Protein AF-A0A550BUX6-F1 (afdb_monomer)

Sequence (312 aa):
MLRPTAHSRGPRKPAHSAVKPADRPRRRDEAIELDDESDPTVDIIEQHPARRMPYKTIIEEWTKSKALLGVTKKKLKVMRTSSMSMEQRLAALLSENNNLREQITDSSAQALENTNLRAQLAESAALAQKAAQDADSAQADLAFMEADLAFRKERGDEIERHLACPICLGANTTAYALQPCGHIFCINCIAAVCKRPKGGPRPPRRCPTCRELFKKVALPVGKYHQQLLLDLYTLAGDVQNGPQPRAAAPPVAGPSSPQPFDVESRSDEEEGSEYEDVDEDEIDEEEDEYEMDEDDSDDDAIINEYLTASNN

InterPro domains:
  IPR001841 Zinc finger, RING-type [PS50089] (165-211)
  IPR001841 Zinc finger, RING-type [SM00184] (165-210)
  IPR013083 Zinc finger, RING/FYVE/PHD-type [G3DSA:3.30.40.10] (145-237)
  IPR017907 Zinc finger, RING-type, conserved site [PS00518] (181-190)
  IPR027370 Zinc finger, RING-type, eukaryotic [PF13445] (165-208)
  IPR052583 E3 ubiquitin-protein ligase SHPRH-like [PTHR45865] (39-212)

Radius of gyration: 56.29 Å; Cα contacts (8 Å, |Δi|>4): 90; chains: 1; bounding box: 106×70×173 Å

Secondary structure (DSSP, 8-state):
---------PPPPPP---------------------------------------HHHHHHHHHHHHHHHHHHHHHHHHHHHHHHHHHHHHHHHHHHHHHHHHHHHHHHHHHHHHHHHHHHHHHHHHHHHHHHHHHHHHHHHHHHHHHHHHHHHHHHHHHHHHHB-TTT-SB-TTEEEPTTT--EEEHHHHHHHTPPPTTSPPPPPB-TTT--B--S--EE--HHHHHHHHHHHHHHHHTTS-S--------------------------------------------------------TTSSSSSSSTT--

Mean predicted aligned error: 18.47 Å

Solvent-accessible surface area (backbone atoms only — not comparable to full-atom values): 20326 Å² total; per-residue (Å²): 143,81,85,86,86,83,83,83,81,74,87,80,78,82,83,83,78,84,77,79,90,81,80,83,79,81,78,79,82,76,77,77,79,75,78,85,76,72,84,77,84,73,85,77,75,83,84,80,79,83,75,82,69,58,72,68,60,56,52,54,52,50,52,52,50,52,52,52,53,51,52,52,52,52,51,51,50,52,50,51,54,50,49,53,52,48,52,51,51,51,52,50,52,51,53,49,51,51,50,52,50,51,52,50,53,52,52,51,52,51,50,53,51,53,52,52,52,52,51,52,51,53,53,54,49,53,53,52,52,51,52,51,53,53,49,54,51,52,52,52,52,50,53,51,52,52,50,51,51,52,50,54,47,57,51,48,53,51,51,50,61,71,46,24,11,88,84,80,68,42,75,38,87,51,31,27,31,36,46,86,80,59,55,60,32,29,57,69,58,54,49,57,76,65,54,75,66,91,95,58,83,80,75,85,50,52,42,92,86,80,59,49,74,42,90,60,88,38,57,71,52,50,78,64,53,62,50,49,50,52,49,53,56,52,57,59,47,64,65,72,59,52,82,67,79,66,74,74,70,72,80,71,78,69,83,73,76,83,72,82,81,82,86,71,90,78,81,90,72,92,72,84,80,77,79,76,83,75,77,92,74,78,85,78,80,77,78,79,77,78,77,75,77,82,73,78,83,81,72,83,78,83,82,73,78,84,78,72,79,84,79,124

Structure (mmCIF, N/CA/C/O backbone):
data_AF-A0A550BUX6-F1
#
_entry.id   AF-A0A550BUX6-F1
#
loop_
_atom_site.group_PDB
_atom_site.id
_atom_site.type_symbol
_atom_site.label_atom_id
_atom_site.label_alt_id
_atom_site.label_comp_id
_atom_site.label_asym_id
_atom_site.label_entity_id
_atom_site.label_seq_id
_atom_site.pdbx_PDB_ins_code
_atom_site.Cartn_x
_atom_site.Cartn_y
_atom_site.Cartn_z
_atom_site.occupancy
_atom_site.B_iso_or_equiv
_atom_site.auth_seq_id
_atom_site.auth_comp_id
_atom_site.auth_asym_id
_atom_site.auth_atom_id
_atom_site.pdbx_PDB_model_num
ATOM 1 N N . MET A 1 1 ? -9.311 -24.210 -13.133 1.00 46.56 1 MET A N 1
ATOM 2 C CA . MET A 1 1 ? -9.797 -24.994 -11.976 1.00 46.56 1 MET A CA 1
ATOM 3 C C . MET A 1 1 ? -8.584 -25.475 -11.195 1.00 46.56 1 MET A C 1
ATOM 5 O O . MET A 1 1 ? -8.040 -26.515 -11.530 1.00 46.56 1 MET A O 1
ATOM 9 N N . LEU A 1 2 ? -8.101 -24.697 -10.226 1.00 42.56 2 LEU A N 1
ATOM 10 C CA . LEU A 1 2 ? -6.957 -25.071 -9.389 1.00 42.56 2 LEU A CA 1
ATOM 11 C C . LEU A 1 2 ? -7.321 -24.804 -7.927 1.00 42.56 2 LEU A C 1
ATOM 13 O O . LEU A 1 2 ? -7.882 -23.760 -7.599 1.00 42.56 2 LEU A O 1
ATOM 17 N N . ARG A 1 3 ? -7.102 -25.826 -7.098 1.00 44.12 3 ARG A N 1
ATOM 18 C CA . ARG A 1 3 ? -7.423 -25.888 -5.667 1.00 44.12 3 ARG A CA 1
ATOM 19 C C . ARG A 1 3 ? -6.416 -25.065 -4.853 1.00 44.12 3 ARG A C 1
ATOM 21 O O . ARG A 1 3 ? -5.228 -25.177 -5.141 1.00 44.12 3 ARG A O 1
ATOM 28 N N . PRO A 1 4 ? -6.835 -24.366 -3.785 1.00 57.91 4 PRO A N 1
ATOM 29 C CA . PRO A 1 4 ? -5.911 -23.861 -2.782 1.00 57.91 4 PRO A CA 1
ATOM 30 C C . PRO A 1 4 ? -5.675 -24.903 -1.677 1.00 57.91 4 PRO A C 1
ATOM 32 O O . PRO A 1 4 ? -6.614 -25.496 -1.139 1.00 57.91 4 PRO A O 1
ATOM 35 N N . THR A 1 5 ? -4.405 -25.128 -1.344 1.00 55.62 5 THR A N 1
ATOM 36 C CA . THR A 1 5 ? -3.941 -25.908 -0.192 1.00 55.62 5 THR A CA 1
ATOM 37 C C . THR A 1 5 ? -4.000 -25.045 1.069 1.00 55.62 5 THR A C 1
ATOM 39 O O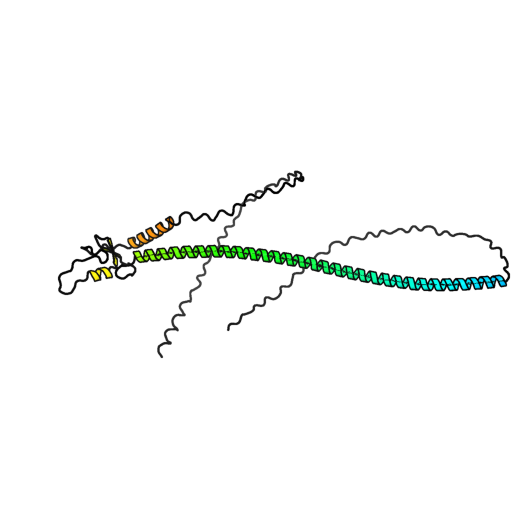 . THR A 1 5 ? -3.317 -24.033 1.194 1.00 55.62 5 THR A O 1
ATOM 42 N N . ALA A 1 6 ? -4.846 -25.446 2.017 1.00 47.53 6 ALA A N 1
ATOM 43 C CA . ALA A 1 6 ? -4.966 -24.816 3.324 1.00 47.53 6 ALA A CA 1
ATOM 44 C C . ALA A 1 6 ? -3.986 -25.470 4.312 1.00 47.53 6 ALA A C 1
ATOM 46 O O . ALA A 1 6 ? -4.143 -26.640 4.662 1.00 47.53 6 ALA A O 1
ATOM 47 N N . HIS A 1 7 ? -2.998 -24.715 4.793 1.00 49.38 7 HIS A N 1
ATOM 48 C CA . HIS A 1 7 ? -2.207 -25.094 5.963 1.00 49.38 7 HIS A CA 1
ATOM 49 C C . HIS A 1 7 ? -2.852 -24.525 7.228 1.00 49.38 7 HIS A C 1
ATOM 51 O O . HIS A 1 7 ? -2.730 -23.345 7.550 1.00 49.38 7 HIS A O 1
ATOM 57 N N . SER A 1 8 ? -3.553 -25.391 7.957 1.00 45.81 8 SER A N 1
ATOM 58 C CA . SER A 1 8 ? -4.112 -25.116 9.278 1.00 45.81 8 SER A CA 1
ATOM 59 C C . SER A 1 8 ? -2.997 -25.052 10.328 1.00 45.81 8 SER A C 1
ATOM 61 O O . SER A 1 8 ? -2.522 -26.085 10.804 1.00 45.81 8 SER A O 1
ATOM 63 N N . ARG A 1 9 ? -2.579 -23.844 10.719 1.00 49.66 9 ARG A N 1
ATOM 64 C CA . ARG A 1 9 ? -1.790 -23.637 11.942 1.00 49.66 9 ARG A CA 1
ATOM 65 C C . ARG 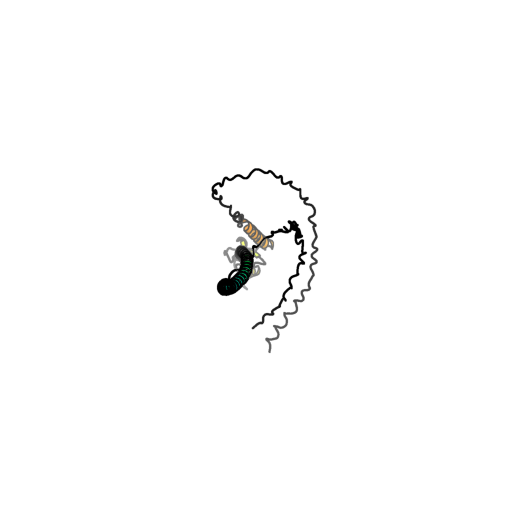A 1 9 ? -2.733 -23.725 13.144 1.00 49.66 9 ARG A C 1
ATOM 67 O O . ARG A 1 9 ? -3.653 -22.924 13.277 1.00 49.66 9 ARG A O 1
ATOM 74 N N . GLY A 1 10 ? -2.531 -24.747 13.974 1.00 54.28 10 GLY A N 1
ATOM 75 C CA . GLY A 1 10 ? -3.318 -24.988 15.183 1.00 54.28 10 GLY A CA 1
ATOM 76 C C . GLY A 1 10 ? -3.125 -23.907 16.259 1.00 54.28 10 GLY A C 1
ATOM 77 O O . GLY A 1 10 ? -2.108 -23.207 16.260 1.00 54.28 10 GLY A O 1
ATOM 78 N N . PRO A 1 11 ? -4.082 -23.770 17.193 1.00 58.78 11 PRO A N 1
ATOM 79 C CA . PRO A 1 11 ? -4.054 -22.737 18.220 1.00 58.78 11 PRO A CA 1
ATOM 80 C C . PRO A 1 11 ? -2.939 -23.011 19.238 1.00 58.78 11 PRO A C 1
ATOM 82 O O . PRO A 1 11 ? -2.916 -24.052 19.900 1.00 58.78 11 PRO A O 1
ATOM 85 N N . ARG A 1 12 ? -2.008 -22.060 19.379 1.00 55.31 12 ARG A N 1
ATOM 86 C CA . ARG A 1 12 ? -1.029 -22.051 20.473 1.00 55.31 12 ARG A CA 1
ATOM 87 C C . ARG A 1 12 ? -1.762 -21.748 21.781 1.00 55.31 12 ARG A C 1
ATOM 89 O O . ARG A 1 12 ? -2.456 -20.742 21.890 1.00 55.31 12 ARG A O 1
ATOM 96 N N . LYS A 1 13 ? -1.619 -22.642 22.762 1.00 56.47 13 LYS A N 1
ATOM 97 C CA . LYS A 1 13 ? -2.147 -22.460 24.120 1.00 56.47 13 LYS A CA 1
ATOM 98 C C . LYS A 1 13 ? -1.439 -21.274 24.796 1.00 56.47 13 LYS A C 1
ATOM 100 O O . LYS A 1 13 ? -0.213 -21.204 24.701 1.00 56.47 13 LYS A O 1
ATOM 105 N N . PRO A 1 14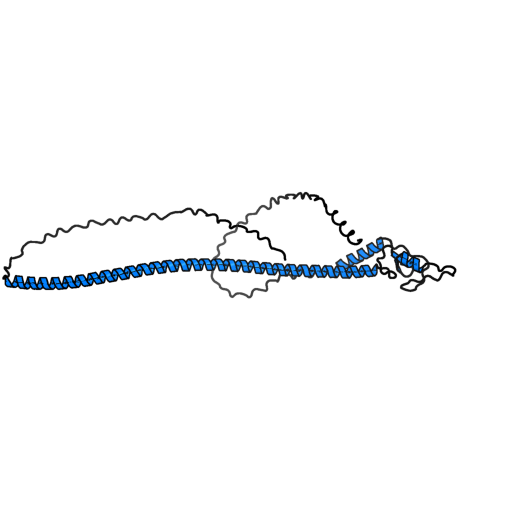 ? -2.158 -20.382 25.496 1.00 58.62 14 PRO A N 1
ATOM 106 C CA . PRO A 1 14 ? -1.530 -19.328 26.280 1.00 58.62 14 PRO A CA 1
ATOM 107 C C . PRO A 1 14 ? -0.813 -19.930 27.495 1.00 58.62 14 PRO A C 1
ATOM 109 O O . PRO A 1 14 ? -1.358 -20.772 28.212 1.00 58.62 14 PRO A O 1
ATOM 112 N N . ALA A 1 15 ? 0.432 -19.506 27.705 1.00 53.88 15 ALA A N 1
ATOM 113 C CA . ALA A 1 15 ? 1.207 -19.832 28.890 1.00 53.88 15 ALA A CA 1
ATOM 114 C C . ALA A 1 15 ? 0.574 -19.140 30.108 1.00 53.88 15 ALA A C 1
ATOM 116 O O . ALA A 1 15 ? 0.500 -17.914 30.174 1.00 53.88 15 ALA A O 1
ATOM 117 N N . HIS A 1 16 ? 0.098 -19.932 31.067 1.00 47.44 16 HIS A N 1
ATOM 118 C CA . HIS A 1 16 ? -0.390 -19.431 32.345 1.00 47.44 16 HIS A CA 1
ATOM 119 C C . HIS A 1 16 ? 0.796 -18.926 33.177 1.00 47.44 16 HIS A C 1
ATOM 121 O O . HIS A 1 16 ? 1.567 -19.715 33.721 1.00 47.44 16 HIS A O 1
ATOM 127 N N . SER A 1 17 ? 0.937 -17.602 33.261 1.00 58.47 17 SER A N 1
ATOM 128 C CA . SER A 1 17 ? 1.823 -16.932 34.211 1.00 58.47 17 SER A CA 1
ATOM 129 C C . SER A 1 17 ? 1.289 -17.141 35.630 1.00 58.47 17 SER A C 1
ATOM 131 O O . SER A 1 17 ? 0.163 -16.759 35.955 1.00 58.47 17 SER A O 1
ATOM 133 N N . ALA A 1 18 ? 2.089 -17.805 36.462 1.00 55.06 18 ALA A N 1
ATOM 134 C CA . ALA A 1 18 ? 1.799 -18.049 37.864 1.00 55.06 18 ALA A CA 1
ATOM 135 C C . ALA A 1 18 ? 1.934 -16.742 38.661 1.00 55.06 18 ALA A C 1
ATOM 137 O O . ALA A 1 18 ? 3.025 -16.357 39.083 1.00 55.06 18 ALA A O 1
ATOM 138 N N . VAL A 1 19 ? 0.809 -16.060 38.878 1.00 59.69 19 VAL A N 1
ATOM 139 C CA . VAL A 1 19 ? 0.720 -14.918 39.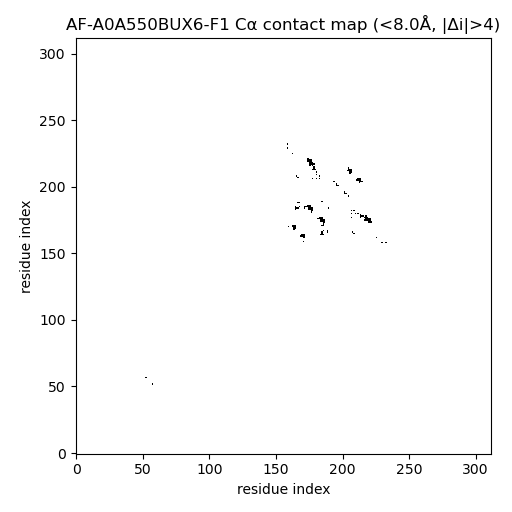794 1.00 59.69 19 VAL A CA 1
ATOM 140 C C . VAL A 1 19 ? 0.863 -15.433 41.228 1.00 59.69 19 VAL A C 1
ATOM 142 O O . VAL A 1 19 ? 0.027 -16.192 41.720 1.00 59.69 19 VAL A O 1
ATOM 145 N N . LYS A 1 20 ? 1.950 -15.034 41.897 1.00 60.00 20 LYS A N 1
ATOM 146 C CA . LYS A 1 20 ? 2.162 -15.269 43.331 1.00 60.00 20 LYS A CA 1
ATOM 147 C C . LYS A 1 20 ? 1.075 -14.536 44.137 1.00 60.00 20 LYS A C 1
ATOM 149 O O . LYS A 1 20 ? 0.888 -13.340 43.922 1.00 60.00 20 LYS A O 1
ATOM 154 N N . PRO A 1 21 ? 0.390 -15.197 45.084 1.00 59.91 21 PRO A N 1
ATOM 155 C CA . PRO A 1 21 ? -0.528 -14.523 45.988 1.00 59.91 21 PRO A CA 1
ATOM 156 C C . PRO A 1 21 ? 0.289 -13.839 47.090 1.00 59.91 21 PRO A C 1
ATOM 158 O O . PRO A 1 21 ? 1.009 -14.519 47.819 1.00 59.91 21 PRO A O 1
ATOM 161 N N . ALA A 1 22 ? 0.195 -12.516 47.217 1.00 49.75 22 ALA A N 1
ATOM 162 C CA . ALA A 1 22 ? 0.846 -11.788 48.303 1.00 49.75 22 ALA A CA 1
ATOM 163 C C . ALA A 1 22 ? -0.172 -11.004 49.142 1.00 49.75 22 ALA A C 1
ATOM 165 O O . ALA A 1 22 ? -0.871 -10.117 48.662 1.00 49.75 22 ALA A O 1
ATOM 166 N N . ASP A 1 23 ? -0.209 -11.426 50.404 1.00 51.09 23 ASP A N 1
ATOM 167 C CA . ASP A 1 23 ? -0.584 -10.734 51.632 1.00 51.09 23 ASP A CA 1
ATOM 168 C C . ASP A 1 23 ? -1.996 -10.172 51.794 1.00 51.09 23 ASP A C 1
ATOM 170 O O . ASP A 1 23 ? -2.314 -8.994 51.654 1.00 51.09 23 ASP A O 1
ATOM 174 N N . ARG A 1 24 ? -2.835 -11.086 52.285 1.00 57.38 24 ARG A N 1
ATOM 175 C CA . ARG A 1 24 ? -4.066 -10.801 53.011 1.00 57.38 24 ARG A CA 1
ATOM 176 C C . ARG A 1 24 ? -3.714 -10.055 54.315 1.00 57.38 24 ARG A C 1
ATOM 178 O O . ARG A 1 24 ? -2.995 -10.619 55.143 1.00 57.38 24 ARG A O 1
ATOM 185 N N . PRO A 1 25 ? -4.231 -8.838 54.559 1.00 56.00 25 PRO A N 1
ATOM 186 C CA . PRO A 1 25 ? -3.966 -8.128 55.803 1.00 56.00 25 PRO A CA 1
ATOM 187 C C . PRO A 1 25 ? -4.545 -8.912 56.988 1.00 56.00 25 PRO A C 1
ATOM 189 O O . PRO A 1 25 ? -5.727 -9.271 57.002 1.00 56.00 25 PRO A O 1
ATOM 192 N N . ARG A 1 26 ? -3.688 -9.200 57.977 1.00 56.53 26 ARG A N 1
ATOM 193 C CA . ARG A 1 26 ? -4.068 -9.756 59.282 1.00 56.53 26 ARG A CA 1
ATOM 194 C C . ARG A 1 26 ? -5.153 -8.866 59.888 1.00 56.53 26 ARG A C 1
ATOM 196 O O . ARG A 1 26 ? -4.883 -7.724 60.254 1.00 56.53 26 ARG A O 1
ATOM 203 N N . ARG A 1 27 ? -6.374 -9.398 59.995 1.00 51.72 27 ARG A N 1
ATOM 204 C CA . ARG A 1 27 ? -7.423 -8.799 60.820 1.00 51.72 27 ARG A CA 1
ATOM 205 C C . ARG A 1 27 ? -6.909 -8.747 62.254 1.00 51.72 27 ARG A C 1
ATOM 207 O O . ARG A 1 27 ? -6.543 -9.769 62.823 1.00 51.72 27 ARG A O 1
ATOM 214 N N . ARG A 1 28 ? -6.826 -7.529 62.780 1.00 53.94 28 ARG A N 1
ATOM 215 C CA . ARG A 1 28 ? -6.658 -7.251 64.200 1.00 53.94 28 ARG A CA 1
ATOM 216 C C . ARG A 1 28 ? -7.947 -7.719 64.869 1.00 53.94 28 ARG A C 1
ATOM 218 O O . ARG A 1 28 ? -8.999 -7.129 64.638 1.00 53.94 28 ARG A O 1
ATOM 225 N N . ASP A 1 29 ? -7.869 -8.810 65.614 1.00 48.75 29 ASP A N 1
ATOM 226 C CA . ASP A 1 29 ? -8.911 -9.184 66.560 1.00 48.75 29 ASP A CA 1
ATOM 227 C C . ASP A 1 29 ? -8.839 -8.175 67.714 1.00 48.75 29 ASP A C 1
ATOM 229 O O . ASP A 1 29 ? -8.095 -8.349 68.678 1.00 48.75 29 ASP A O 1
ATOM 233 N N . GLU A 1 30 ? -9.542 -7.053 67.564 1.00 55.50 30 GLU A N 1
ATOM 234 C CA . GLU A 1 30 ? -9.869 -6.172 68.681 1.00 55.50 30 GLU A CA 1
ATOM 235 C C . GLU A 1 30 ? -10.901 -6.910 69.535 1.00 55.50 30 GLU A C 1
ATOM 237 O O . GLU A 1 30 ? -12.102 -6.909 69.259 1.00 55.50 30 GLU A O 1
ATOM 242 N N . ALA A 1 31 ? -10.392 -7.626 70.537 1.00 54.00 31 ALA A N 1
ATOM 243 C CA . ALA A 1 31 ? -11.182 -8.125 71.643 1.00 54.00 31 ALA A CA 1
ATOM 244 C C . ALA A 1 31 ? -11.827 -6.917 72.332 1.00 54.00 31 ALA A C 1
ATOM 246 O O . ALA A 1 31 ? -11.163 -6.148 73.021 1.00 54.00 31 ALA A O 1
ATOM 247 N N . ILE A 1 32 ? -13.120 -6.728 72.086 1.00 59.31 32 ILE A N 1
ATOM 248 C CA . ILE A 1 32 ? -13.961 -5.855 72.893 1.00 59.31 32 ILE A CA 1
ATOM 249 C C . ILE A 1 32 ? -14.069 -6.553 74.249 1.00 59.31 32 ILE A C 1
ATOM 251 O O . ILE A 1 32 ? -14.814 -7.524 74.395 1.00 59.31 32 ILE A O 1
ATOM 255 N N . GLU A 1 33 ? -13.254 -6.111 75.203 1.00 55.84 33 GLU A N 1
ATOM 256 C CA . GLU A 1 33 ? -13.433 -6.396 76.622 1.00 55.84 33 GLU A CA 1
ATOM 257 C C . GLU A 1 33 ? -14.813 -5.847 77.005 1.00 55.84 33 GLU A C 1
ATOM 259 O O . GLU A 1 33 ? -15.037 -4.641 77.065 1.00 55.84 33 GLU A O 1
ATOM 264 N N . LEU A 1 34 ? -15.786 -6.750 77.130 1.00 58.72 34 LEU A N 1
ATOM 265 C CA . LEU A 1 34 ? -17.066 -6.439 77.745 1.00 58.72 34 LEU A CA 1
ATOM 266 C C . LEU A 1 34 ? -16.796 -6.346 79.242 1.00 58.72 34 LEU A C 1
ATOM 268 O O . LEU A 1 34 ? -16.623 -7.371 79.900 1.00 58.72 34 LEU A O 1
ATOM 272 N N . ASP A 1 35 ? -16.711 -5.117 79.740 1.00 48.41 35 ASP A N 1
ATOM 273 C CA . ASP A 1 35 ? -16.727 -4.830 81.165 1.00 48.41 35 ASP A CA 1
ATOM 274 C C . ASP A 1 35 ? -17.956 -5.504 81.794 1.00 48.41 35 ASP A C 1
ATOM 276 O O . ASP A 1 35 ? -19.105 -5.223 81.442 1.00 48.41 35 ASP A O 1
ATOM 280 N N . ASP A 1 36 ? -17.679 -6.433 82.710 1.00 53.34 36 ASP A N 1
ATOM 281 C CA . ASP A 1 36 ? -18.613 -7.085 83.627 1.00 53.34 36 ASP A CA 1
ATOM 282 C C . ASP A 1 36 ? -19.181 -6.013 84.586 1.00 53.34 36 ASP A C 1
ATOM 284 O O . ASP A 1 36 ? -18.815 -5.899 85.759 1.00 53.34 36 ASP A O 1
ATOM 288 N N . GLU A 1 37 ? -20.059 -5.147 84.076 1.00 54.06 37 GLU A N 1
ATOM 289 C CA . GLU A 1 37 ? -20.829 -4.216 84.894 1.00 54.06 37 GLU A CA 1
ATOM 290 C C . GLU A 1 37 ? -21.928 -4.984 85.639 1.00 54.06 37 GLU A C 1
ATOM 292 O O . GLU A 1 37 ? -23.052 -5.148 85.175 1.00 54.06 37 GLU A O 1
ATOM 297 N N . SER A 1 38 ? -21.564 -5.421 86.845 1.00 56.72 38 SER A N 1
ATOM 298 C CA . SER A 1 38 ? -22.357 -5.247 88.066 1.00 56.72 38 SER A CA 1
ATOM 299 C C . SER A 1 38 ? -23.834 -5.636 87.961 1.00 56.72 38 SER A C 1
ATOM 301 O O . SER A 1 38 ? -24.693 -4.801 87.695 1.00 56.72 38 SER A O 1
ATOM 303 N N . ASP A 1 39 ? -24.136 -6.889 88.294 1.00 52.47 39 ASP A N 1
ATOM 304 C CA . ASP A 1 39 ? -25.487 -7.360 88.600 1.00 52.47 39 ASP A CA 1
ATOM 305 C C . ASP A 1 39 ? -26.025 -6.590 89.829 1.00 52.47 39 ASP A C 1
ATOM 307 O O . ASP A 1 39 ? -25.519 -6.787 90.943 1.00 52.47 39 ASP A O 1
ATOM 311 N N . PRO A 1 40 ? -27.008 -5.673 89.696 1.00 57.16 40 PRO A N 1
ATOM 312 C CA . PRO A 1 40 ? -27.625 -5.083 90.860 1.00 57.16 40 PRO A CA 1
ATOM 313 C C . PRO A 1 40 ? -28.643 -6.106 91.363 1.00 57.16 40 PRO A C 1
ATOM 315 O O . PRO A 1 40 ? -29.786 -6.156 90.905 1.00 57.16 40 PRO A O 1
ATOM 318 N N . THR A 1 41 ? -28.241 -6.922 92.337 1.00 53.00 41 THR A N 1
ATOM 319 C CA . THR A 1 41 ? -29.178 -7.587 93.244 1.00 53.00 41 THR A CA 1
ATOM 320 C C . THR A 1 41 ? -29.979 -6.505 93.958 1.00 53.00 41 THR A C 1
ATOM 322 O O . THR A 1 41 ? -29.589 -5.975 94.997 1.00 53.00 41 THR A O 1
ATOM 325 N N . VAL A 1 42 ? -31.081 -6.116 93.329 1.00 53.47 42 VAL A N 1
ATOM 326 C CA . VAL A 1 42 ? -32.067 -5.194 93.862 1.00 53.47 42 VAL A CA 1
ATOM 327 C C . VAL A 1 42 ? -32.882 -5.957 94.905 1.00 53.47 42 VAL A C 1
ATOM 329 O O . VAL A 1 42 ? -33.829 -6.675 94.587 1.00 53.47 42 VAL A O 1
ATOM 332 N N . ASP A 1 43 ? -32.500 -5.776 96.165 1.00 55.81 43 ASP A N 1
ATOM 333 C CA . ASP A 1 43 ? -33.369 -5.987 97.317 1.00 55.81 43 ASP A CA 1
ATOM 334 C C . ASP A 1 43 ? -34.540 -4.990 97.243 1.00 55.81 43 ASP A C 1
ATOM 336 O O . ASP A 1 43 ? -34.438 -3.838 97.665 1.00 55.81 43 ASP A O 1
ATOM 340 N N . ILE A 1 44 ? -35.683 -5.427 96.704 1.00 53.72 44 ILE A N 1
ATOM 341 C CA . ILE A 1 44 ? -36.980 -4.769 96.925 1.00 53.72 44 ILE A CA 1
ATOM 342 C C . ILE A 1 44 ? -37.764 -5.593 97.949 1.00 53.72 44 ILE A C 1
ATOM 344 O O . ILE A 1 44 ? -38.466 -6.550 97.635 1.00 53.72 44 ILE A O 1
ATOM 348 N N . ILE A 1 45 ? -37.548 -5.218 99.208 1.00 45.44 45 ILE A N 1
ATOM 349 C CA . ILE A 1 45 ? -38.557 -4.693 100.138 1.00 45.44 45 ILE A CA 1
ATOM 350 C C . ILE A 1 45 ? -39.955 -5.337 100.035 1.00 45.44 45 ILE A C 1
ATOM 352 O O . ILE A 1 45 ? -40.764 -5.033 99.163 1.00 45.44 45 ILE A O 1
ATOM 356 N N . GLU A 1 46 ? -40.229 -6.201 101.011 1.00 49.78 46 GLU A N 1
ATOM 357 C CA . GLU A 1 46 ? -41.177 -5.933 102.102 1.00 49.78 46 GLU A CA 1
ATOM 358 C C . GLU A 1 46 ? -42.514 -5.206 101.803 1.00 49.78 46 GLU A C 1
ATOM 360 O O . GLU A 1 46 ? -42.593 -4.114 101.257 1.00 49.78 46 GLU A O 1
ATOM 365 N N . GLN A 1 47 ? -43.578 -5.775 102.384 1.00 51.97 47 GLN A N 1
ATOM 366 C CA . GLN A 1 47 ? -44.854 -5.122 102.719 1.00 51.97 47 GLN A CA 1
ATOM 367 C C . GLN A 1 47 ? -45.848 -4.870 101.569 1.00 51.97 47 GLN A C 1
ATOM 369 O O . GLN A 1 47 ? -46.209 -3.740 101.248 1.00 51.97 47 GLN A O 1
ATOM 374 N N . HIS A 1 48 ? -46.474 -5.948 101.084 1.00 48.75 48 HIS A N 1
ATOM 375 C CA . HIS A 1 48 ? -47.840 -5.854 100.559 1.00 48.75 48 HIS A CA 1
ATOM 376 C C . HIS A 1 48 ? -48.864 -6.053 101.695 1.00 48.75 48 HIS A C 1
ATOM 378 O O . HIS A 1 48 ? -49.030 -7.177 102.176 1.00 48.75 48 HIS A O 1
ATOM 384 N N . PRO A 1 49 ? -49.607 -5.013 102.126 1.00 49.19 49 PRO A N 1
ATOM 385 C CA . PRO A 1 49 ? -50.768 -5.210 102.980 1.00 49.19 49 PRO A CA 1
ATOM 386 C C . PRO A 1 49 ? -51.831 -5.958 102.174 1.00 49.19 49 PRO A C 1
ATOM 388 O O . PRO A 1 49 ? -52.339 -5.457 101.169 1.00 49.19 49 PRO A O 1
ATOM 391 N N . ALA A 1 50 ? -52.173 -7.167 102.618 1.00 46.19 50 ALA A N 1
ATOM 392 C CA . ALA A 1 50 ? -53.251 -7.972 102.065 1.00 46.19 50 ALA A CA 1
ATOM 393 C C . ALA A 1 50 ? -54.603 -7.260 102.261 1.00 46.19 50 ALA A C 1
ATOM 395 O O . ALA A 1 50 ? -55.371 -7.556 103.177 1.00 46.19 50 ALA A O 1
ATOM 396 N N . ARG A 1 51 ? -54.921 -6.308 101.377 1.00 56.12 51 ARG A N 1
ATOM 397 C CA . ARG A 1 51 ? -56.293 -5.853 101.162 1.00 56.12 51 ARG A CA 1
ATOM 398 C C . ARG A 1 51 ? -57.064 -7.054 100.627 1.00 56.12 51 ARG A C 1
ATOM 400 O O . ARG A 1 51 ? -56.926 -7.418 99.463 1.00 56.12 51 ARG A O 1
ATOM 407 N N . ARG A 1 52 ? -57.863 -7.689 101.488 1.00 59.09 52 ARG A N 1
ATOM 408 C CA . ARG A 1 52 ? -58.875 -8.673 101.084 1.00 59.09 52 ARG A CA 1
ATOM 409 C C . ARG A 1 52 ? -59.876 -7.978 100.164 1.00 59.09 52 ARG A C 1
ATOM 411 O O . ARG A 1 52 ? -60.857 -7.403 100.625 1.00 59.09 52 ARG A O 1
ATOM 418 N N . MET A 1 53 ? -59.600 -7.994 98.863 1.00 58.38 53 MET A N 1
ATOM 419 C CA . MET A 1 53 ? -60.583 -7.613 97.862 1.00 58.38 53 MET A CA 1
ATOM 420 C C . MET A 1 53 ? -61.743 -8.616 97.911 1.00 58.38 53 MET A C 1
ATOM 422 O O . MET A 1 53 ? -61.500 -9.824 97.996 1.00 58.38 53 MET A O 1
ATOM 426 N N . PRO A 1 54 ? -63.003 -8.160 97.859 1.00 70.94 54 PRO A N 1
ATOM 427 C CA . PRO A 1 54 ? -64.133 -9.066 97.748 1.00 70.94 54 PRO A CA 1
ATOM 428 C C . PRO A 1 54 ? -64.001 -9.919 96.477 1.00 70.94 54 PRO A C 1
ATOM 430 O O . PRO A 1 54 ? -63.578 -9.450 95.421 1.00 70.94 54 PRO A O 1
ATOM 433 N N . TYR A 1 55 ? -64.370 -11.195 96.566 1.00 74.12 55 TYR A N 1
ATOM 434 C CA . TYR A 1 55 ? -64.189 -12.187 95.496 1.00 74.12 55 TYR A CA 1
ATOM 435 C C . TYR A 1 55 ? -64.767 -11.743 94.132 1.00 74.12 55 TYR A C 1
ATOM 437 O O . TYR A 1 55 ? -64.205 -12.055 93.085 1.00 74.12 55 TYR A O 1
ATOM 445 N N . LYS A 1 56 ? -65.835 -10.926 94.134 1.00 77.25 56 LYS A N 1
ATOM 446 C CA . LYS A 1 56 ? -66.415 -10.315 92.923 1.00 77.25 56 LYS A CA 1
ATOM 447 C C . LYS A 1 56 ? -65.451 -9.380 92.179 1.00 77.25 56 LYS A C 1
ATOM 449 O O . LYS A 1 56 ? -65.327 -9.503 90.965 1.00 77.25 56 LYS A O 1
ATOM 454 N N . THR A 1 57 ? -64.738 -8.495 92.881 1.00 79.38 57 THR A N 1
ATOM 455 C CA . THR A 1 57 ? -63.769 -7.572 92.255 1.00 79.38 57 THR A CA 1
ATOM 456 C C . THR A 1 57 ? -62.581 -8.309 91.640 1.00 79.38 57 THR A C 1
ATOM 458 O O . THR A 1 57 ? -62.118 -7.930 90.570 1.00 79.38 57 THR A O 1
ATOM 461 N N . ILE A 1 58 ? -62.150 -9.423 92.242 1.00 80.38 58 ILE A N 1
ATOM 462 C CA . ILE A 1 58 ? -61.065 -10.259 91.704 1.00 80.38 58 ILE A CA 1
ATOM 463 C C . ILE A 1 58 ? -61.471 -10.880 90.359 1.00 80.38 58 ILE A C 1
ATOM 465 O O . ILE A 1 58 ? -60.676 -10.908 89.423 1.00 80.38 58 ILE A O 1
ATOM 469 N N . ILE A 1 59 ? -62.719 -11.342 90.226 1.00 82.50 59 ILE A N 1
ATOM 470 C CA . ILE A 1 59 ? -63.225 -11.926 88.974 1.00 82.50 59 ILE A CA 1
ATOM 471 C C . ILE A 1 59 ? -63.363 -10.860 87.875 1.00 82.50 59 ILE A C 1
ATOM 473 O O . ILE A 1 59 ? -63.012 -11.114 86.719 1.00 82.50 59 ILE A O 1
ATOM 477 N N . GLU A 1 60 ? -63.845 -9.661 88.204 1.00 85.00 60 GLU A N 1
ATOM 478 C CA . GLU A 1 60 ? -63.943 -8.553 87.243 1.00 85.00 60 GLU A CA 1
ATOM 479 C C . GLU A 1 60 ? -62.567 -8.071 86.764 1.00 85.00 60 GLU A C 1
ATOM 481 O O . GLU A 1 60 ? -62.368 -7.851 85.569 1.00 85.00 60 GLU A O 1
ATOM 486 N N . GLU A 1 61 ? -61.582 -7.955 87.654 1.00 86.19 61 GLU A N 1
ATOM 487 C CA . GLU A 1 61 ? -60.213 -7.614 87.250 1.00 86.19 61 GLU A CA 1
ATOM 488 C C . GLU A 1 61 ? -59.538 -8.737 86.462 1.00 86.19 61 GLU A C 1
ATOM 490 O O . GLU A 1 61 ? -58.842 -8.472 85.477 1.00 86.19 61 GLU A O 1
ATOM 495 N N . TRP A 1 62 ? -59.795 -9.997 86.820 1.00 87.56 62 TRP A N 1
ATOM 496 C CA . TRP A 1 62 ? -59.295 -11.146 86.072 1.00 87.56 62 TRP A CA 1
ATOM 497 C C . TRP A 1 62 ? -59.878 -11.204 84.656 1.00 87.56 62 TRP A C 1
ATOM 499 O O . TRP A 1 62 ? -59.147 -11.423 83.689 1.00 87.56 62 TRP A O 1
ATOM 509 N N . THR A 1 63 ? -61.179 -10.951 84.497 1.00 89.75 63 THR A N 1
ATOM 510 C CA . THR A 1 63 ? -61.828 -10.911 83.176 1.00 89.75 63 THR A CA 1
ATOM 511 C C . THR A 1 63 ? -61.340 -9.735 82.326 1.00 89.75 63 THR A C 1
ATOM 513 O O . THR A 1 63 ? -61.043 -9.937 81.146 1.00 89.75 63 THR A O 1
ATOM 516 N N . LYS A 1 64 ? -61.148 -8.542 82.911 1.00 91.19 64 LYS A N 1
ATOM 517 C CA . LYS A 1 64 ? -60.519 -7.386 82.237 1.00 91.19 64 LYS A CA 1
ATOM 518 C C . LYS A 1 64 ? -59.080 -7.684 81.810 1.00 91.19 64 LYS A C 1
ATOM 520 O O . LYS A 1 64 ? -58.725 -7.449 80.655 1.00 91.19 64 LYS A O 1
ATOM 525 N N . SER A 1 65 ? -58.276 -8.275 82.693 1.00 90.75 65 SER A N 1
ATOM 526 C CA . SER A 1 65 ? -56.905 -8.705 82.382 1.00 90.75 65 SER A CA 1
ATOM 527 C C . SER A 1 65 ? -56.872 -9.740 81.263 1.00 90.75 65 SER A C 1
ATOM 529 O O . SER A 1 65 ? -56.056 -9.649 80.347 1.00 90.75 65 SER A O 1
ATOM 531 N N . LYS A 1 66 ? -57.804 -10.697 81.270 1.00 93.44 66 LYS A N 1
ATOM 532 C CA . LYS A 1 66 ? -57.929 -11.706 80.214 1.00 93.44 66 LYS A CA 1
ATOM 533 C C . LYS A 1 66 ? -58.308 -11.084 78.866 1.00 93.44 66 LYS A C 1
ATOM 535 O O . LYS A 1 66 ? -57.767 -11.496 77.839 1.00 93.44 66 LYS A O 1
ATOM 540 N N . ALA A 1 67 ? -59.189 -10.082 78.857 1.00 91.38 67 ALA A N 1
ATOM 541 C CA . ALA A 1 67 ? -59.550 -9.339 77.650 1.00 91.38 67 ALA A CA 1
ATOM 542 C C . ALA A 1 67 ? -58.363 -8.530 77.094 1.00 91.38 67 ALA A C 1
ATOM 544 O O . ALA A 1 67 ? -58.072 -8.622 75.899 1.00 91.38 67 ALA A O 1
ATOM 545 N N . LEU A 1 68 ? -57.623 -7.821 77.956 1.00 93.00 68 LEU A N 1
ATOM 546 C CA . LEU A 1 68 ? -56.397 -7.102 77.586 1.00 93.00 68 LEU A CA 1
ATOM 547 C C . LEU A 1 68 ? -55.330 -8.049 77.027 1.00 93.00 68 LEU A C 1
ATOM 549 O O . LEU A 1 68 ? -54.786 -7.783 75.957 1.00 93.00 68 LEU A O 1
ATOM 553 N N . LEU A 1 69 ? -55.104 -9.198 77.672 1.00 93.38 69 LEU A N 1
ATOM 554 C CA . LEU A 1 69 ? -54.223 -10.260 77.171 1.00 93.38 69 LEU A CA 1
ATOM 555 C C . LEU A 1 69 ? -54.651 -10.773 75.789 1.00 93.38 69 LEU A C 1
ATOM 557 O O . LEU A 1 69 ? -53.812 -11.105 74.953 1.00 93.38 69 LEU A O 1
ATOM 561 N N . GLY A 1 70 ? -55.956 -10.847 75.523 1.00 93.50 70 GLY A N 1
ATOM 562 C CA . GLY A 1 70 ? -56.480 -11.199 74.204 1.00 93.50 70 GLY A CA 1
ATOM 563 C C . GLY A 1 70 ? -56.121 -10.166 73.130 1.00 93.50 70 GLY A C 1
ATOM 564 O O . GLY A 1 70 ? -55.706 -10.539 72.031 1.00 93.50 70 GLY A O 1
ATOM 565 N N . VAL A 1 71 ? -56.240 -8.872 73.444 1.00 94.56 71 VAL A N 1
ATOM 566 C CA . VAL A 1 71 ? -55.887 -7.768 72.533 1.00 94.56 71 VAL A CA 1
ATOM 567 C C . VAL A 1 71 ? -54.380 -7.706 72.297 1.00 94.56 71 VAL A C 1
ATOM 569 O O . VAL A 1 71 ? -53.953 -7.614 71.145 1.00 94.56 71 VAL A O 1
ATOM 572 N N . THR A 1 72 ? -53.562 -7.822 73.346 1.00 94.50 72 THR A N 1
ATOM 573 C CA . THR A 1 72 ? -52.098 -7.811 73.211 1.00 94.50 72 THR A CA 1
ATOM 574 C C . THR A 1 72 ? -51.604 -9.005 72.403 1.00 94.50 72 THR A C 1
ATOM 576 O O . THR A 1 72 ? -50.772 -8.817 71.521 1.00 94.50 72 THR A O 1
ATOM 579 N N . LYS A 1 73 ? -52.178 -10.204 72.581 1.00 95.94 73 LYS A N 1
ATOM 580 C CA . LYS A 1 73 ? -51.877 -11.376 71.737 1.00 95.94 73 LYS A CA 1
ATOM 581 C C . LYS A 1 73 ? -52.212 -11.141 70.263 1.00 95.94 73 LYS A C 1
ATOM 583 O O . LYS A 1 73 ? -51.414 -11.499 69.399 1.00 95.94 73 LYS A O 1
ATOM 588 N N . LYS A 1 74 ? -53.364 -10.528 69.957 1.00 95.94 74 LYS A N 1
ATOM 589 C CA . LYS A 1 74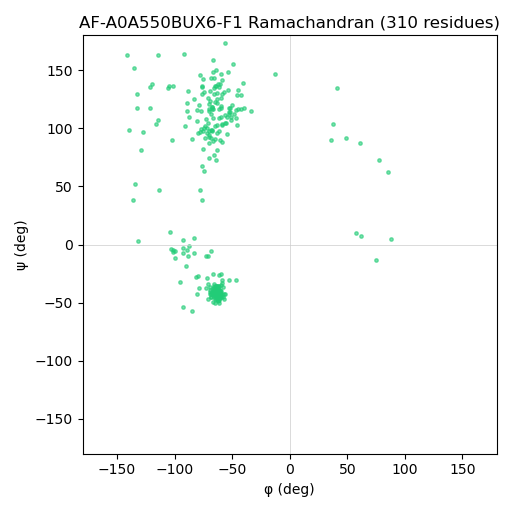 ? -53.731 -10.170 68.573 1.00 95.94 74 LYS A CA 1
ATOM 590 C C . LYS A 1 74 ? -52.754 -9.152 67.985 1.00 95.94 74 LYS A C 1
ATOM 592 O O . LYS A 1 74 ? -52.269 -9.360 66.878 1.00 95.94 74 LYS A O 1
ATOM 597 N N . LYS A 1 75 ? -52.421 -8.098 68.736 1.00 96.25 75 LYS A N 1
ATOM 598 C CA . LYS A 1 75 ? -51.459 -7.070 68.314 1.00 96.25 75 LYS A CA 1
ATOM 599 C C . LYS A 1 75 ? -50.068 -7.661 68.080 1.00 96.25 75 LYS A C 1
ATOM 601 O O . LYS A 1 75 ? -49.469 -7.397 67.045 1.00 96.25 75 LYS A O 1
ATOM 606 N N . LEU A 1 76 ? -49.601 -8.525 68.981 1.00 96.19 76 LEU A N 1
ATOM 607 C CA . LEU A 1 76 ? -48.330 -9.235 68.850 1.00 96.19 76 LEU A CA 1
ATOM 608 C C . LEU A 1 76 ? -48.318 -10.140 67.612 1.00 96.19 76 LEU A C 1
ATOM 610 O O . LEU A 1 76 ? -47.326 -10.179 66.892 1.00 96.19 76 LEU A O 1
ATOM 614 N N . LYS A 1 77 ? -49.432 -10.824 67.318 1.00 96.44 77 LYS A N 1
ATOM 615 C CA . LYS A 1 77 ? -49.566 -11.638 66.102 1.00 96.44 77 LYS A CA 1
ATOM 616 C C . LYS A 1 77 ? -49.448 -10.786 64.835 1.00 96.44 77 LYS A C 1
ATOM 618 O O . LYS A 1 77 ? -48.700 -11.167 63.943 1.00 96.44 77 LYS A O 1
ATOM 623 N N . VAL A 1 78 ? -50.129 -9.637 64.782 1.00 96.38 78 VAL A N 1
ATOM 624 C CA . VAL A 1 78 ? -50.051 -8.694 63.649 1.00 96.38 78 VAL A CA 1
ATOM 625 C C . VAL A 1 78 ? -48.642 -8.118 63.500 1.00 96.38 78 VAL A C 1
ATOM 627 O O . VAL A 1 78 ? -48.108 -8.086 62.393 1.00 96.38 78 VAL A O 1
ATOM 630 N N . MET A 1 79 ? -48.004 -7.719 64.604 1.00 95.56 79 MET A N 1
ATOM 631 C CA . MET A 1 79 ? -46.616 -7.249 64.588 1.00 95.56 79 MET A CA 1
ATOM 632 C C . MET A 1 79 ? -45.662 -8.327 64.080 1.00 95.56 79 MET A C 1
ATOM 634 O O . MET A 1 79 ? -44.810 -8.029 63.254 1.00 95.56 79 MET A O 1
ATOM 638 N N . ARG A 1 80 ? -45.832 -9.585 64.501 1.00 96.62 80 ARG A N 1
ATOM 639 C CA . ARG A 1 80 ? -44.995 -10.699 64.040 1.00 96.62 80 ARG A CA 1
ATOM 640 C C . ARG A 1 80 ? -45.149 -10.951 62.542 1.00 96.62 80 ARG A C 1
ATOM 642 O O . ARG A 1 80 ? -44.147 -11.094 61.855 1.00 96.62 80 ARG A O 1
ATOM 649 N N . THR A 1 81 ? -46.378 -10.950 62.021 1.00 95.81 81 THR A N 1
ATOM 650 C CA . THR A 1 81 ? -46.612 -11.083 60.572 1.00 95.81 81 THR A CA 1
ATOM 651 C C . THR A 1 81 ? -46.067 -9.889 59.791 1.00 95.81 81 THR A C 1
ATOM 653 O O . THR A 1 81 ? -45.530 -10.067 58.702 1.00 95.81 81 THR A O 1
ATOM 656 N N . SER A 1 82 ? -46.153 -8.681 60.356 1.00 97.19 82 SER A N 1
ATOM 657 C CA . SER A 1 82 ? -45.566 -7.480 59.757 1.00 97.19 82 SER A CA 1
ATOM 658 C C . SER A 1 82 ? -44.036 -7.527 59.760 1.00 97.19 82 SER A C 1
ATOM 660 O O . SER A 1 82 ? -43.435 -7.151 58.761 1.00 97.19 82 SER A O 1
ATOM 662 N N . SER A 1 83 ? -43.411 -8.010 60.841 1.00 97.25 83 SER A N 1
ATOM 663 C CA . SER A 1 83 ? -41.956 -8.209 60.941 1.00 97.25 83 SER A CA 1
ATOM 664 C C . SER A 1 83 ? -41.480 -9.204 59.895 1.00 97.25 83 SER A C 1
ATOM 666 O O . SER A 1 83 ? -40.618 -8.871 59.094 1.00 97.25 83 SER A O 1
ATOM 668 N N . MET A 1 84 ? -42.133 -10.368 59.804 1.00 96.19 84 MET A N 1
ATOM 669 C CA . MET A 1 84 ? -41.803 -11.372 58.789 1.00 96.19 84 MET A CA 1
ATOM 670 C C . MET A 1 84 ? -41.958 -10.829 57.363 1.00 96.19 84 MET A C 1
ATOM 672 O O . MET A 1 84 ? -41.124 -11.100 56.506 1.00 96.19 84 MET A O 1
ATOM 676 N N . SER A 1 85 ? -43.004 -10.040 57.090 1.00 97.44 85 SER A N 1
ATOM 677 C CA . SER A 1 85 ? -43.180 -9.413 55.775 1.00 97.44 85 SER A CA 1
ATOM 678 C C . SER A 1 85 ? -42.086 -8.383 55.468 1.00 97.44 85 SER A C 1
ATOM 680 O O . SER A 1 85 ? -41.630 -8.303 54.328 1.00 97.44 85 SER A O 1
ATOM 682 N N . MET A 1 86 ? -41.638 -7.612 56.463 1.00 97.25 86 MET A N 1
ATOM 683 C CA . MET A 1 86 ? -40.519 -6.681 56.301 1.00 97.25 86 MET A CA 1
ATOM 684 C C . MET A 1 86 ? -39.191 -7.411 56.093 1.00 97.25 86 MET A C 1
ATOM 686 O O . MET A 1 86 ? -38.443 -7.036 55.196 1.00 97.25 86 MET A O 1
ATOM 690 N N . GLU A 1 87 ? -38.929 -8.479 56.843 1.00 97.31 87 GLU A N 1
ATOM 691 C CA . GLU A 1 87 ? -37.748 -9.334 56.672 1.00 97.31 87 GLU A CA 1
ATOM 692 C C . GLU A 1 87 ? -37.698 -9.943 55.264 1.00 97.31 87 GLU A C 1
ATOM 694 O O . GLU A 1 87 ? -36.654 -9.909 54.618 1.00 97.31 87 GLU A O 1
ATOM 699 N N . GLN A 1 88 ? -38.833 -10.411 54.735 1.00 97.62 88 GLN A N 1
ATOM 700 C CA . GLN A 1 88 ? -38.929 -10.902 53.356 1.00 97.62 88 GLN A CA 1
ATOM 701 C C . GLN A 1 88 ? -38.624 -9.812 52.320 1.00 97.62 88 GLN A C 1
ATOM 703 O O . GLN A 1 88 ? -37.913 -10.072 51.352 1.00 97.62 88 GLN A O 1
ATOM 708 N N . ARG A 1 89 ? -39.127 -8.585 52.517 1.00 98.06 89 ARG A N 1
ATOM 709 C CA . ARG A 1 89 ? -38.813 -7.448 51.633 1.00 98.06 89 ARG A CA 1
ATOM 710 C C . ARG A 1 89 ? -37.337 -7.074 51.695 1.00 98.06 89 ARG A C 1
ATOM 712 O O . ARG A 1 89 ? -36.741 -6.812 50.658 1.00 98.06 89 ARG A O 1
ATOM 719 N N . LEU A 1 90 ? -36.750 -7.069 52.889 1.00 98.19 90 LEU A N 1
ATOM 720 C CA . LEU A 1 90 ? -35.333 -6.777 53.076 1.00 98.19 90 LEU A CA 1
ATOM 721 C C . LEU A 1 90 ? -34.462 -7.848 52.408 1.00 98.19 90 LEU A C 1
ATOM 723 O O . LEU A 1 90 ? -33.527 -7.504 51.694 1.00 98.19 90 LEU A O 1
ATOM 727 N N . ALA A 1 91 ? -34.812 -9.127 52.549 1.00 97.88 91 ALA A N 1
ATOM 728 C CA . ALA A 1 91 ? -34.134 -10.216 51.850 1.00 97.88 91 ALA A CA 1
ATOM 729 C C . ALA A 1 91 ? -34.233 -10.077 50.318 1.00 97.88 91 ALA A C 1
ATOM 731 O O . ALA A 1 91 ? -33.230 -10.247 49.626 1.00 97.88 91 ALA A O 1
ATOM 732 N N . ALA A 1 92 ? -35.407 -9.709 49.791 1.00 98.12 92 ALA A N 1
ATOM 733 C CA . ALA A 1 92 ? -35.594 -9.462 48.361 1.00 98.12 92 ALA A CA 1
ATOM 734 C C . ALA A 1 92 ? -34.718 -8.299 47.862 1.00 98.12 92 ALA A C 1
ATOM 736 O O . ALA A 1 92 ? -33.986 -8.464 46.888 1.00 98.12 92 ALA A O 1
ATOM 737 N N . LEU A 1 93 ? -34.708 -7.168 48.572 1.00 98.31 93 LEU A N 1
ATOM 738 C CA . LEU A 1 93 ? -33.876 -6.013 48.220 1.00 98.31 93 LEU A CA 1
ATOM 739 C C . LEU A 1 93 ? -32.377 -6.327 48.285 1.00 98.31 93 LEU A C 1
ATOM 741 O O . LEU A 1 93 ? -31.621 -5.863 47.437 1.00 98.31 93 LEU A O 1
ATOM 745 N N . LEU A 1 94 ? -31.931 -7.130 49.256 1.00 97.88 94 LEU A N 1
ATOM 746 C CA . LEU A 1 94 ? -30.538 -7.580 49.315 1.00 97.88 94 LEU A CA 1
ATOM 747 C C . LEU A 1 94 ? -30.180 -8.464 48.116 1.00 97.88 94 LEU A C 1
ATOM 749 O O . LEU A 1 94 ? -29.109 -8.296 47.537 1.00 97.88 94 LEU A O 1
ATOM 753 N N . SER A 1 95 ? -31.075 -9.372 47.713 1.00 98.00 95 SER A N 1
ATOM 754 C CA . SER A 1 95 ? -30.857 -10.202 46.522 1.00 98.00 95 SER A CA 1
ATOM 755 C C . SER A 1 95 ? -30.801 -9.372 45.236 1.00 98.00 95 SER A C 1
ATOM 757 O O . SER A 1 95 ? -29.924 -9.594 44.405 1.00 98.00 95 SER A O 1
ATOM 759 N N . GLU A 1 96 ? -31.662 -8.359 45.110 1.00 98.50 96 GLU A N 1
ATOM 760 C CA . GLU A 1 96 ? -31.657 -7.420 43.987 1.00 98.50 96 GLU A CA 1
ATOM 761 C C . GLU A 1 96 ? -30.379 -6.571 43.972 1.00 98.50 96 GLU A C 1
ATOM 763 O O . GLU A 1 96 ? -29.762 -6.414 42.923 1.00 98.50 96 GLU A O 1
ATOM 768 N N . ASN A 1 97 ? -29.915 -6.089 45.132 1.00 97.88 97 ASN A N 1
ATOM 769 C CA . ASN A 1 97 ? -28.668 -5.328 45.223 1.00 97.88 97 ASN A CA 1
ATOM 770 C C . ASN A 1 97 ? -27.453 -6.168 44.810 1.00 97.88 97 ASN A C 1
ATOM 772 O O . ASN A 1 97 ? -26.570 -5.664 44.122 1.00 97.88 97 ASN A O 1
ATOM 776 N N . ASN A 1 98 ? -27.418 -7.445 45.196 1.00 97.88 98 ASN A N 1
ATOM 777 C CA . ASN A 1 98 ? -26.355 -8.359 44.783 1.00 97.88 98 ASN A CA 1
ATOM 778 C C . ASN A 1 98 ? -26.367 -8.589 43.266 1.00 97.88 98 ASN A C 1
ATOM 780 O O . ASN A 1 98 ? -25.314 -8.498 42.645 1.00 97.88 98 ASN A O 1
ATOM 784 N N . ASN A 1 99 ? -27.546 -8.792 42.670 1.00 98.38 99 ASN A N 1
ATOM 785 C CA . ASN A 1 99 ? -27.689 -8.943 41.220 1.00 98.38 99 ASN A CA 1
ATOM 786 C C . ASN A 1 99 ? -27.248 -7.674 40.465 1.00 98.38 99 ASN A C 1
ATOM 788 O O . ASN A 1 99 ? -26.480 -7.741 39.512 1.00 98.38 99 ASN A O 1
ATOM 792 N N . LEU A 1 100 ? -27.653 -6.489 40.934 1.00 98.19 100 LEU A N 1
ATOM 793 C CA . LEU A 1 100 ? -27.222 -5.223 40.333 1.00 98.19 100 LEU A CA 1
ATOM 794 C C . LEU A 1 100 ? -25.708 -5.014 40.442 1.00 98.19 100 LEU A C 1
ATOM 796 O O . LEU A 1 100 ? -25.096 -4.484 39.520 1.00 98.19 100 LEU A O 1
ATOM 800 N N . ARG A 1 101 ? -25.083 -5.430 41.549 1.00 98.31 101 ARG A N 1
ATOM 801 C CA . ARG A 1 101 ? -23.622 -5.373 41.695 1.00 98.31 101 ARG A CA 1
ATOM 802 C C . ARG A 1 101 ? -22.919 -6.283 40.695 1.00 98.31 101 ARG A C 1
ATOM 804 O O . ARG A 1 101 ? -21.957 -5.831 40.086 1.00 98.31 101 ARG A O 1
ATOM 811 N N . GLU A 1 102 ? -23.412 -7.505 40.511 1.00 98.38 102 GLU A N 1
ATOM 812 C CA . GLU A 1 102 ? -22.895 -8.452 39.513 1.00 98.38 102 GLU A CA 1
ATOM 813 C C . GLU A 1 102 ? -23.043 -7.889 38.089 1.00 98.38 102 GLU A C 1
ATOM 815 O O . GLU A 1 102 ? -22.085 -7.843 37.319 1.00 98.38 102 GLU A O 1
ATOM 820 N N . GLN A 1 103 ? -24.199 -7.302 37.779 1.00 98.38 103 GLN A N 1
ATOM 821 C CA . GLN A 1 103 ? -24.423 -6.632 36.501 1.00 98.38 103 GLN A CA 1
ATOM 822 C C . GLN A 1 103 ? -23.472 -5.443 36.281 1.00 98.38 103 GLN A C 1
ATOM 824 O O . GLN A 1 103 ? -22.964 -5.246 35.176 1.00 98.38 103 GLN A O 1
ATOM 829 N N . ILE A 1 104 ? -23.207 -4.644 37.321 1.00 98.31 104 ILE A N 1
ATOM 830 C CA . ILE A 1 104 ? -22.250 -3.533 37.245 1.00 98.31 104 ILE A CA 1
ATOM 831 C C . ILE A 1 104 ? -20.837 -4.066 36.988 1.00 98.31 104 ILE A C 1
ATOM 833 O O . ILE A 1 104 ? -20.139 -3.508 36.141 1.00 98.31 104 ILE A O 1
ATOM 837 N N . THR A 1 105 ? -20.419 -5.142 37.662 1.00 98.12 105 THR A N 1
ATOM 838 C CA . THR A 1 105 ? -19.092 -5.742 37.446 1.00 98.12 105 THR A CA 1
ATOM 839 C C . THR A 1 105 ? -18.934 -6.322 36.045 1.00 98.12 105 THR A C 1
ATOM 841 O O . THR A 1 105 ? -17.891 -6.127 35.425 1.00 98.12 105 THR A O 1
ATOM 844 N N . ASP A 1 106 ? -19.974 -6.945 35.497 1.00 98.25 106 ASP A N 1
ATOM 845 C CA . ASP A 1 106 ? -19.936 -7.474 34.133 1.00 98.25 106 ASP A CA 1
ATOM 846 C C . ASP A 1 106 ? -19.897 -6.345 33.100 1.00 98.25 106 ASP A C 1
ATOM 848 O O . ASP A 1 106 ? -19.113 -6.377 32.149 1.00 98.25 106 ASP A O 1
ATOM 852 N N . SER A 1 107 ? -20.703 -5.299 33.306 1.00 98.12 107 SER A N 1
ATOM 853 C CA . SER A 1 107 ? -20.727 -4.140 32.409 1.00 98.12 107 SER A CA 1
ATOM 854 C C . SER A 1 107 ? -19.398 -3.379 32.402 1.00 98.12 107 SER A C 1
ATOM 856 O O . SER A 1 107 ? -18.964 -2.907 31.350 1.00 98.12 107 SER A O 1
ATOM 858 N N . SER A 1 108 ? -18.712 -3.292 33.547 1.00 98.31 108 SER A N 1
ATOM 859 C CA . SER A 1 108 ? -17.404 -2.642 33.632 1.00 98.31 108 SER A CA 1
ATOM 860 C C . SER A 1 108 ? -16.307 -3.488 32.983 1.00 98.31 108 SER A C 1
ATOM 862 O O . SER A 1 108 ? -15.461 -2.935 32.279 1.00 98.31 108 SER A O 1
ATOM 864 N N . ALA A 1 109 ? -16.364 -4.818 33.117 1.00 98.19 109 ALA A N 1
ATOM 865 C CA . ALA A 1 109 ? -15.474 -5.731 32.403 1.00 98.19 109 ALA A CA 1
ATOM 866 C C . ALA A 1 109 ? -15.643 -5.610 30.878 1.00 98.19 109 ALA A C 1
ATOM 868 O O . ALA A 1 109 ? -14.658 -5.453 30.157 1.00 98.19 109 ALA A O 1
ATOM 869 N N . GLN A 1 110 ? -16.886 -5.577 30.387 1.00 98.19 110 GLN A N 1
ATOM 870 C CA . GLN A 1 110 ? -17.178 -5.367 28.964 1.00 98.19 110 GLN A CA 1
ATOM 871 C C . GLN A 1 110 ? -16.726 -3.990 28.468 1.00 98.19 110 GLN A C 1
ATOM 873 O O . GLN A 1 110 ? -16.259 -3.857 27.336 1.00 98.19 110 GLN A O 1
ATOM 878 N N . ALA A 1 111 ? -16.859 -2.940 29.282 1.00 98.19 111 ALA A N 1
ATOM 879 C CA . ALA A 1 111 ? -16.368 -1.614 28.919 1.00 98.19 111 ALA A CA 1
ATOM 880 C C . ALA A 1 111 ? -14.843 -1.620 28.732 1.00 98.19 111 ALA A C 1
ATOM 882 O O . ALA A 1 111 ? -14.354 -1.064 27.749 1.00 98.19 111 ALA A O 1
ATOM 883 N N . LEU A 1 112 ? -14.113 -2.303 29.619 1.00 98.38 112 LEU A N 1
ATOM 884 C CA . LEU A 1 112 ? -12.659 -2.438 29.544 1.00 98.38 112 LEU A CA 1
ATOM 885 C C . LEU A 1 112 ? -12.215 -3.268 28.326 1.00 98.38 112 LEU A C 1
ATOM 887 O O . LEU A 1 112 ? -11.260 -2.916 27.631 1.00 98.38 112 LEU A O 1
ATOM 891 N N . GLU A 1 113 ? -12.948 -4.332 28.000 1.00 98.44 113 GLU A N 1
ATOM 892 C CA . GLU A 1 113 ? -12.720 -5.100 26.772 1.00 98.44 113 GLU A CA 1
ATOM 893 C C . GLU A 1 113 ? -12.933 -4.236 25.518 1.00 98.44 113 GLU A C 1
ATOM 895 O O . GLU A 1 113 ? -12.080 -4.200 24.630 1.00 98.44 113 GLU A O 1
ATOM 900 N N . ASN A 1 114 ? -14.011 -3.448 25.472 1.00 97.56 114 ASN A N 1
ATOM 901 C CA . ASN A 1 114 ? -14.280 -2.535 24.361 1.00 97.56 114 ASN A CA 1
ATOM 902 C C . ASN A 1 114 ? -13.217 -1.437 24.218 1.00 97.56 114 ASN A C 1
ATOM 904 O O . ASN A 1 114 ? -12.892 -1.045 23.095 1.00 97.56 114 ASN A O 1
ATOM 908 N N . THR A 1 115 ? -12.657 -0.931 25.321 1.00 98.31 115 THR A N 1
ATOM 909 C CA . THR A 1 115 ? -11.541 0.023 25.249 1.00 98.31 115 THR A CA 1
ATOM 910 C C . THR A 1 115 ? -10.287 -0.621 24.672 1.00 98.31 115 THR A C 1
ATOM 912 O O . THR A 1 115 ? -9.642 -0.015 23.818 1.00 98.31 115 THR A O 1
ATOM 915 N N . ASN A 1 116 ? -9.991 -1.869 25.045 1.00 98.38 116 ASN A N 1
ATOM 916 C CA . ASN A 1 116 ? -8.843 -2.600 24.510 1.00 98.38 116 ASN A CA 1
ATOM 917 C C . ASN A 1 116 ? -9.007 -2.884 23.011 1.00 98.38 116 ASN A C 1
ATOM 919 O O . ASN A 1 116 ? -8.080 -2.654 22.239 1.00 98.38 116 ASN A O 1
ATOM 923 N N . LEU A 1 117 ? -10.198 -3.306 22.576 1.00 98.44 117 LEU A N 1
ATOM 924 C CA . LEU A 1 117 ? -10.491 -3.527 21.156 1.00 98.44 117 LEU A CA 1
ATOM 925 C C . LEU A 1 117 ? -10.377 -2.237 20.337 1.00 98.44 117 LEU A C 1
ATOM 927 O O . LEU A 1 117 ? -9.845 -2.252 19.231 1.00 98.44 117 LEU A O 1
ATOM 931 N N . ARG A 1 118 ? -10.830 -1.098 20.875 1.00 98.44 118 ARG A N 1
ATOM 932 C CA . ARG A 1 118 ? -10.659 0.207 20.215 1.00 98.44 118 ARG A CA 1
ATOM 933 C C . ARG A 1 118 ? -9.192 0.606 20.089 1.00 98.44 118 ARG A C 1
ATOM 935 O O . ARG A 1 118 ? -8.818 1.126 19.043 1.00 98.44 118 ARG A O 1
ATOM 942 N N . ALA A 1 119 ? -8.379 0.347 21.112 1.00 98.38 119 ALA A N 1
ATOM 943 C CA . ALA A 1 119 ? -6.941 0.593 21.055 1.00 98.38 119 ALA A CA 1
ATOM 944 C C . ALA 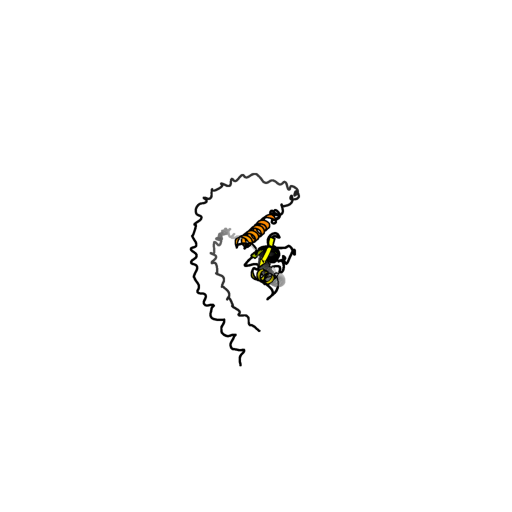A 1 119 ? -6.267 -0.277 19.979 1.00 98.38 119 ALA A C 1
ATOM 946 O O . ALA A 1 119 ? -5.540 0.252 19.143 1.00 98.38 119 ALA A O 1
ATOM 947 N N . GLN A 1 120 ? -6.596 -1.572 19.920 1.00 98.38 120 GLN A N 1
ATOM 948 C CA . GLN A 1 120 ? -6.096 -2.481 18.879 1.00 98.38 120 GLN A CA 1
ATOM 949 C C . GLN A 1 120 ? -6.520 -2.047 17.470 1.00 98.38 120 GLN A C 1
ATOM 951 O O . GLN A 1 120 ? -5.719 -2.081 16.537 1.00 98.38 120 GLN A O 1
ATOM 956 N N . LEU A 1 121 ? -7.769 -1.603 17.297 1.00 98.56 121 LEU A N 1
ATOM 957 C CA . LEU A 1 121 ? -8.240 -1.082 16.014 1.00 98.56 121 LEU A CA 1
ATOM 958 C C . LEU A 1 121 ? -7.495 0.195 15.616 1.00 98.56 121 LEU A C 1
ATOM 960 O O . LEU A 1 121 ? -7.100 0.317 14.459 1.00 98.56 121 LEU A O 1
ATOM 964 N N . ALA A 1 122 ? -7.260 1.112 16.557 1.00 98.50 122 ALA A N 1
ATOM 965 C CA . ALA A 1 122 ? -6.492 2.327 16.303 1.00 98.50 122 ALA A CA 1
ATOM 966 C C . ALA A 1 122 ? -5.041 2.016 15.900 1.00 98.50 122 ALA A C 1
ATOM 968 O O . ALA A 1 122 ? -4.544 2.592 14.934 1.00 98.50 122 ALA A O 1
ATOM 969 N N . GLU A 1 123 ? -4.391 1.064 16.572 1.00 98.56 123 GLU A N 1
ATOM 970 C CA . GLU A 1 123 ? -3.045 0.597 16.223 1.00 98.56 123 GLU A CA 1
ATOM 971 C C . GLU A 1 123 ? -3.011 -0.025 14.819 1.00 98.56 123 GLU A C 1
ATOM 973 O O . GLU A 1 123 ? -2.189 0.354 13.984 1.00 98.56 123 GLU A O 1
ATOM 978 N N . SER A 1 124 ? -3.960 -0.914 14.508 1.00 98.25 124 SER A N 1
ATOM 979 C CA . SER A 1 124 ? -4.055 -1.527 13.177 1.00 98.25 124 SER A CA 1
ATOM 980 C C . SER A 1 124 ? -4.325 -0.501 12.068 1.00 98.25 124 SER A C 1
ATOM 982 O O . SER A 1 124 ? -3.782 -0.619 10.970 1.00 98.25 124 SER A O 1
ATOM 984 N N . ALA A 1 125 ? -5.112 0.540 12.357 1.00 98.56 125 ALA A N 1
ATOM 985 C CA . ALA A 1 125 ? -5.385 1.624 11.421 1.00 98.56 125 ALA A CA 1
ATOM 986 C C . ALA A 1 125 ? -4.141 2.491 11.176 1.00 98.56 125 ALA A C 1
ATOM 988 O O . ALA A 1 125 ? -3.877 2.855 10.031 1.00 98.56 125 ALA A O 1
ATOM 989 N N . ALA A 1 126 ? -3.347 2.770 12.215 1.00 98.44 126 ALA A N 1
ATOM 990 C CA . ALA A 1 126 ? -2.082 3.490 12.079 1.00 98.44 126 ALA A CA 1
ATOM 991 C C . ALA A 1 126 ? -1.067 2.702 11.231 1.00 98.44 126 ALA A C 1
ATOM 993 O O . ALA A 1 126 ? -0.431 3.269 10.342 1.00 98.44 126 ALA A O 1
ATOM 994 N N . LEU A 1 127 ? -0.968 1.384 11.441 1.00 98.31 127 LEU A N 1
ATOM 995 C CA . LEU A 1 127 ? -0.133 0.504 10.616 1.00 98.31 127 LEU A CA 1
ATOM 996 C C . LEU A 1 127 ? -0.584 0.484 9.150 1.00 98.31 127 LEU A C 1
ATOM 998 O O . LEU A 1 127 ? 0.250 0.575 8.252 1.00 98.31 127 LEU A O 1
ATOM 1002 N N . ALA A 1 128 ? -1.894 0.417 8.898 1.00 98.31 128 ALA A N 1
ATOM 1003 C CA . ALA A 1 128 ? -2.437 0.465 7.542 1.00 98.31 128 ALA A CA 1
ATOM 1004 C C . ALA A 1 128 ? -2.166 1.813 6.853 1.00 98.31 128 ALA A C 1
ATOM 1006 O O . ALA A 1 128 ? -1.846 1.842 5.666 1.00 98.31 128 ALA A O 1
ATOM 1007 N N . GLN A 1 129 ? -2.249 2.924 7.591 1.00 98.06 129 GLN A N 1
ATOM 1008 C CA . GLN A 1 129 ? -1.921 4.248 7.067 1.00 98.06 129 GLN A CA 1
ATOM 1009 C C . GLN A 1 129 ? -0.437 4.361 6.702 1.00 98.06 129 GLN A C 1
ATOM 1011 O O . GLN A 1 129 ? -0.119 4.876 5.633 1.00 98.06 129 GLN A O 1
ATOM 1016 N N . LYS A 1 130 ? 0.461 3.854 7.554 1.00 98.19 130 LYS A N 1
ATOM 1017 C CA . LYS A 1 130 ? 1.897 3.822 7.258 1.00 98.19 130 LYS A CA 1
ATOM 1018 C C . LYS A 1 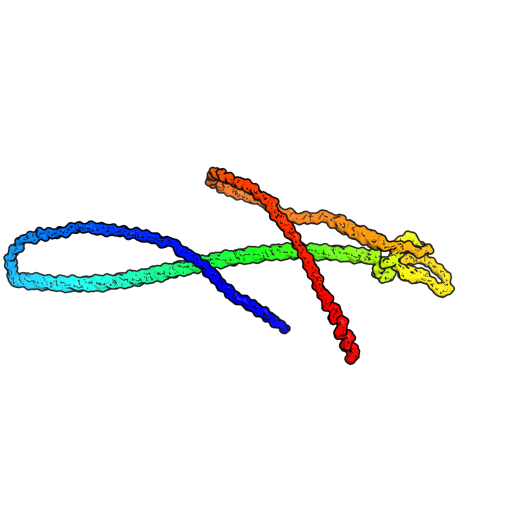130 ? 2.188 2.985 6.010 1.00 98.19 130 LYS A C 1
ATOM 1020 O O . LYS A 1 130 ? 2.856 3.463 5.105 1.00 98.19 130 LYS A O 1
ATOM 1025 N N . ALA A 1 131 ? 1.603 1.791 5.911 1.00 98.19 131 ALA A N 1
ATOM 1026 C CA . ALA A 1 131 ? 1.763 0.937 4.735 1.00 98.19 131 ALA A CA 1
ATOM 1027 C C . ALA A 1 131 ? 1.259 1.602 3.439 1.00 98.19 131 ALA A C 1
ATOM 1029 O O . ALA A 1 131 ? 1.852 1.407 2.382 1.00 98.19 131 ALA A O 1
ATOM 1030 N N . ALA A 1 132 ? 0.190 2.403 3.509 1.00 98.12 132 ALA A N 1
ATOM 1031 C CA . ALA A 1 132 ? -0.283 3.179 2.364 1.00 98.12 132 ALA A CA 1
ATOM 1032 C C . ALA A 1 132 ? 0.719 4.272 1.949 1.00 98.12 132 ALA A C 1
ATOM 1034 O O . ALA A 1 132 ? 0.993 4.420 0.764 1.00 98.12 132 ALA A O 1
ATOM 1035 N N . GLN A 1 133 ? 1.313 4.985 2.912 1.00 96.75 133 GLN A N 1
ATOM 1036 C CA . GLN A 1 133 ? 2.355 5.984 2.635 1.00 96.75 133 GLN A CA 1
ATOM 1037 C C . GLN A 1 133 ? 3.612 5.354 2.023 1.00 96.75 133 GLN A C 1
ATOM 1039 O O . GLN A 1 133 ? 4.166 5.891 1.065 1.00 96.75 133 GLN A O 1
ATOM 1044 N N . ASP A 1 134 ? 4.034 4.199 2.539 1.00 97.00 134 ASP A N 1
ATOM 1045 C CA . ASP A 1 134 ? 5.179 3.456 2.007 1.00 97.00 134 ASP A CA 1
ATOM 1046 C C . ASP A 1 134 ? 4.902 2.976 0.568 1.00 97.00 134 ASP A C 1
ATOM 1048 O O . ASP A 1 134 ? 5.777 3.054 -0.296 1.00 97.00 134 ASP A O 1
ATOM 1052 N N . ALA A 1 135 ? 3.669 2.543 0.274 1.00 97.50 135 ALA A N 1
ATOM 1053 C CA . ALA A 1 135 ? 3.253 2.162 -1.075 1.00 97.50 135 ALA A CA 1
ATOM 1054 C C . ALA A 1 135 ? 3.243 3.352 -2.050 1.00 97.50 135 ALA A C 1
ATOM 1056 O O . ALA A 1 135 ? 3.713 3.211 -3.180 1.00 97.50 135 ALA A O 1
ATOM 1057 N N . ASP A 1 136 ? 2.767 4.523 -1.614 1.00 96.06 136 ASP A N 1
ATOM 1058 C CA . ASP A 1 136 ? 2.797 5.751 -2.418 1.00 96.06 136 ASP A CA 1
ATOM 1059 C C . ASP A 1 136 ? 4.244 6.173 -2.736 1.00 96.06 136 ASP A C 1
ATOM 1061 O O . ASP A 1 136 ? 4.551 6.541 -3.873 1.00 96.06 136 ASP A O 1
ATOM 1065 N N . SER A 1 137 ? 5.155 6.069 -1.759 1.00 96.06 137 SER A N 1
ATOM 1066 C CA . SER A 1 137 ? 6.587 6.334 -1.965 1.00 96.06 137 SER A CA 1
ATOM 1067 C C . SER A 1 137 ? 7.201 5.358 -2.969 1.00 96.06 137 SER A C 1
ATOM 1069 O O . SER A 1 137 ? 7.848 5.783 -3.924 1.00 96.06 137 SER A O 1
ATOM 1071 N N . ALA A 1 138 ? 6.948 4.056 -2.811 1.00 97.25 138 ALA A N 1
ATOM 1072 C CA . ALA A 1 138 ? 7.449 3.039 -3.733 1.00 97.25 138 ALA A CA 1
ATOM 1073 C C . ALA A 1 138 ? 6.912 3.237 -5.161 1.00 97.25 138 ALA A C 1
ATOM 1075 O O . ALA A 1 138 ? 7.628 3.021 -6.139 1.00 97.25 138 ALA A O 1
ATOM 1076 N N . GLN A 1 139 ? 5.660 3.683 -5.305 1.00 96.88 139 GLN A N 1
ATOM 1077 C CA . GLN A 1 139 ? 5.085 4.001 -6.608 1.00 96.88 139 GLN A CA 1
ATOM 1078 C C . GLN A 1 139 ? 5.774 5.208 -7.263 1.00 96.88 139 GLN A C 1
ATOM 1080 O O . GLN A 1 139 ? 5.977 5.204 -8.479 1.00 96.88 139 GLN A O 1
ATOM 1085 N N . ALA A 1 140 ? 6.157 6.223 -6.485 1.00 96.50 140 ALA A N 1
ATOM 1086 C CA . ALA A 1 140 ? 6.922 7.360 -6.993 1.00 96.50 140 ALA A CA 1
ATOM 1087 C C . ALA A 1 140 ? 8.321 6.938 -7.476 1.00 96.50 140 ALA A C 1
ATOM 1089 O O . ALA A 1 140 ? 8.742 7.361 -8.556 1.00 96.50 140 ALA A O 1
ATOM 1090 N N . ASP A 1 141 ? 8.998 6.057 -6.737 1.00 95.44 141 ASP A N 1
ATOM 1091 C CA . ASP A 1 141 ? 10.309 5.521 -7.121 1.00 95.44 141 ASP A CA 1
ATOM 1092 C C . ASP A 1 141 ? 10.229 4.690 -8.407 1.00 95.44 141 ASP A C 1
ATOM 1094 O O . ASP A 1 141 ? 11.036 4.876 -9.319 1.00 95.44 141 ASP A O 1
ATOM 1098 N N . LEU A 1 142 ? 9.218 3.823 -8.532 1.00 95.94 142 LEU A N 1
ATOM 1099 C CA . LEU A 1 142 ? 8.983 3.057 -9.759 1.00 95.94 142 LEU A CA 1
ATOM 1100 C C . LEU A 1 142 ? 8.715 3.974 -10.955 1.00 95.94 142 LEU A C 1
ATOM 1102 O O . LEU A 1 142 ? 9.312 3.782 -12.012 1.00 95.94 142 LEU A O 1
ATOM 1106 N N . ALA A 1 143 ? 7.881 5.004 -10.790 1.00 97.19 143 ALA A N 1
ATOM 1107 C CA . ALA A 1 143 ? 7.611 5.970 -11.854 1.00 97.19 143 ALA A CA 1
ATOM 1108 C C . ALA A 1 143 ? 8.879 6.731 -12.280 1.00 97.19 143 ALA A C 1
ATOM 1110 O O . ALA A 1 143 ? 9.081 6.998 -13.467 1.00 97.19 143 ALA A O 1
ATOM 1111 N N . PHE A 1 144 ? 9.760 7.055 -11.330 1.00 94.88 144 PHE A N 1
ATOM 1112 C CA . PHE A 1 144 ? 11.055 7.662 -11.624 1.00 94.88 144 PHE A CA 1
ATOM 1113 C C . PHE A 1 144 ? 11.968 6.711 -12.411 1.00 94.88 144 PHE A C 1
ATOM 1115 O O . PHE A 1 144 ? 12.532 7.109 -13.432 1.00 94.88 144 PHE A O 1
ATOM 1122 N N . MET A 1 145 ? 12.078 5.449 -11.988 1.00 93.81 145 MET A N 1
ATOM 1123 C CA . MET A 1 145 ? 12.869 4.437 -12.697 1.00 93.81 145 MET A CA 1
ATOM 1124 C C . MET A 1 145 ? 12.341 4.182 -14.114 1.00 93.81 145 MET A C 1
ATOM 1126 O O . MET A 1 145 ? 13.127 4.073 -15.054 1.00 93.81 145 MET A O 1
ATOM 1130 N N . GLU A 1 146 ? 11.021 4.129 -14.300 1.00 95.94 146 GLU A N 1
ATOM 1131 C CA . GLU A 1 146 ? 10.398 3.988 -15.620 1.00 95.94 146 GLU A CA 1
ATOM 1132 C C . GLU A 1 146 ? 10.722 5.173 -16.535 1.00 95.94 146 GLU A C 1
ATOM 1134 O O . GLU A 1 146 ? 11.053 4.973 -17.707 1.00 95.94 146 GLU A O 1
ATOM 1139 N N . ALA A 1 147 ? 10.678 6.400 -16.009 1.00 94.50 147 ALA A N 1
ATOM 1140 C CA . ALA A 1 147 ? 11.041 7.597 -16.759 1.00 94.50 147 ALA A CA 1
ATOM 1141 C C . ALA A 1 147 ? 12.527 7.596 -17.164 1.00 94.50 147 ALA A C 1
ATOM 1143 O O . ALA A 1 147 ? 12.847 7.907 -18.314 1.00 94.50 147 ALA A O 1
ATOM 1144 N N . ASP A 1 148 ? 13.428 7.197 -16.262 1.00 89.31 148 ASP A N 1
ATOM 1145 C CA . ASP A 1 148 ? 14.861 7.073 -16.552 1.00 89.31 148 ASP A CA 1
ATOM 1146 C C . ASP A 1 148 ? 15.135 5.992 -17.610 1.00 89.31 148 ASP A C 1
ATOM 1148 O O . ASP A 1 148 ? 15.864 6.224 -18.576 1.00 89.31 148 ASP A O 1
ATOM 1152 N N . LEU A 1 149 ? 14.490 4.826 -17.509 1.00 87.81 149 LEU A N 1
ATOM 1153 C CA . LEU A 1 149 ? 14.601 3.771 -18.520 1.00 87.81 149 LEU A CA 1
ATOM 1154 C C . LEU A 1 149 ? 14.063 4.218 -19.882 1.00 87.81 149 LEU A C 1
ATOM 1156 O O . LEU A 1 149 ? 14.690 3.936 -20.906 1.00 87.81 149 LEU A O 1
ATOM 1160 N N . ALA A 1 150 ? 12.932 4.927 -19.916 1.00 91.69 150 ALA A N 1
ATOM 1161 C CA . ALA A 1 150 ? 12.378 5.476 -21.149 1.00 91.69 150 ALA A CA 1
ATOM 1162 C C . ALA A 1 150 ? 13.345 6.476 -21.798 1.00 91.69 150 ALA A C 1
ATOM 1164 O O . ALA A 1 150 ? 13.610 6.379 -22.998 1.00 91.69 150 ALA A O 1
ATOM 1165 N N . PHE A 1 151 ? 13.936 7.368 -21.001 1.00 87.38 151 PHE A N 1
ATOM 1166 C CA . PHE A 1 151 ? 14.940 8.324 -21.461 1.00 87.38 151 PHE A CA 1
ATOM 1167 C C . PHE A 1 151 ? 16.194 7.628 -22.010 1.00 87.38 151 PHE A C 1
ATOM 1169 O O . PHE A 1 151 ? 16.649 7.930 -23.117 1.00 87.38 151 PHE A O 1
ATOM 1176 N N . ARG A 1 152 ? 16.734 6.640 -21.284 1.00 85.81 152 ARG A N 1
ATOM 1177 C CA . ARG A 1 152 ? 17.883 5.840 -21.740 1.00 85.81 152 ARG A CA 1
ATOM 1178 C C . ARG A 1 152 ? 17.579 5.098 -23.038 1.00 85.81 152 ARG A C 1
ATOM 1180 O O . ARG A 1 152 ? 18.446 5.025 -23.907 1.00 85.81 152 ARG A O 1
ATOM 1187 N N . LYS A 1 153 ? 16.362 4.571 -23.185 1.00 88.00 153 LYS A N 1
ATOM 1188 C CA . LYS A 1 153 ? 15.923 3.870 -24.393 1.00 88.00 153 LYS A CA 1
ATOM 1189 C C . LYS A 1 153 ? 15.823 4.807 -25.593 1.00 88.00 153 LYS A C 1
ATOM 1191 O O . LYS A 1 153 ? 16.393 4.496 -26.631 1.00 88.00 153 LYS A O 1
ATOM 1196 N N . GLU A 1 154 ? 15.164 5.957 -25.455 1.00 89.62 154 GLU A N 1
ATOM 1197 C CA . GLU A 1 154 ? 15.055 6.944 -26.541 1.00 89.62 154 GLU A CA 1
ATOM 1198 C C . GLU A 1 154 ? 16.439 7.392 -27.029 1.00 89.62 154 GLU A C 1
ATOM 1200 O O . GLU A 1 154 ? 16.702 7.438 -28.234 1.00 89.62 154 GLU A O 1
ATOM 1205 N N . ARG A 1 155 ? 17.352 7.635 -26.085 1.00 85.69 155 ARG A N 1
ATOM 1206 C CA . ARG A 1 155 ? 18.745 7.976 -26.373 1.00 85.69 155 ARG A CA 1
ATOM 1207 C C . ARG A 1 155 ? 19.493 6.830 -27.061 1.00 85.69 155 ARG A C 1
ATOM 1209 O O . ARG A 1 155 ? 20.232 7.068 -28.012 1.00 85.69 155 ARG A O 1
ATOM 1216 N N . GLY A 1 156 ? 19.307 5.594 -26.599 1.00 83.12 156 GLY A N 1
ATOM 1217 C CA . GLY A 1 156 ? 19.867 4.397 -27.227 1.00 83.12 156 GLY A CA 1
ATOM 1218 C C . GLY A 1 156 ? 19.413 4.246 -28.680 1.00 83.12 156 GLY A C 1
ATOM 1219 O O . GLY A 1 156 ? 20.249 4.057 -29.565 1.00 83.12 156 GLY A O 1
ATOM 1220 N N . ASP A 1 157 ? 18.119 4.438 -28.937 1.00 86.75 157 ASP A N 1
ATOM 1221 C CA . ASP A 1 157 ? 17.539 4.391 -30.281 1.00 86.75 157 ASP A CA 1
ATOM 1222 C C . ASP A 1 157 ? 18.108 5.502 -31.185 1.00 86.75 157 ASP A C 1
ATOM 1224 O O . ASP A 1 157 ? 18.344 5.289 -32.375 1.00 86.75 157 ASP A O 1
ATOM 1228 N N . GLU A 1 158 ? 18.341 6.707 -30.653 1.00 87.00 158 GLU A N 1
ATOM 1229 C CA . GLU A 1 158 ? 18.987 7.799 -31.392 1.00 87.00 158 GLU A CA 1
ATOM 1230 C C . GLU A 1 158 ? 20.433 7.450 -31.774 1.00 87.00 158 GLU A C 1
ATOM 1232 O O . GLU A 1 158 ? 20.823 7.598 -32.938 1.00 87.00 158 GLU A O 1
ATOM 1237 N N . ILE A 1 159 ? 21.212 6.924 -30.827 1.00 83.75 159 ILE A N 1
ATOM 1238 C CA . ILE A 1 159 ? 22.588 6.471 -31.069 1.00 83.75 159 ILE A CA 1
ATOM 1239 C C . ILE A 1 159 ? 22.604 5.370 -32.130 1.00 83.75 159 ILE A C 1
ATOM 1241 O O . ILE A 1 159 ? 23.402 5.427 -33.069 1.00 83.75 159 ILE A O 1
ATOM 1245 N N . GLU A 1 160 ? 21.705 4.392 -32.032 1.00 86.19 160 GLU A N 1
ATOM 1246 C CA . GLU A 1 160 ? 21.609 3.303 -33.000 1.00 86.19 160 GLU A CA 1
ATOM 1247 C C . GLU A 1 160 ? 21.301 3.828 -34.408 1.00 86.19 160 GLU A C 1
ATOM 1249 O O . GLU A 1 160 ? 21.956 3.422 -35.371 1.00 86.19 160 GLU A O 1
ATOM 1254 N N . ARG A 1 161 ? 20.395 4.808 -34.547 1.00 87.81 161 ARG A N 1
ATOM 1255 C CA . ARG A 1 161 ? 20.111 5.464 -35.838 1.00 87.81 161 ARG A CA 1
ATOM 1256 C C . ARG A 1 161 ? 21.341 6.163 -36.418 1.00 87.81 161 ARG A C 1
ATOM 1258 O O . ARG A 1 161 ? 21.557 6.086 -37.627 1.00 87.81 161 ARG A O 1
ATOM 1265 N N . HIS A 1 162 ? 22.157 6.820 -35.592 1.00 84.75 162 HIS A N 1
ATOM 1266 C CA . HIS A 1 162 ? 23.398 7.463 -36.043 1.00 84.75 162 HIS A CA 1
ATOM 1267 C C . HIS A 1 162 ? 24.506 6.461 -36.392 1.00 84.75 162 HIS A C 1
ATOM 1269 O O . HIS A 1 162 ? 25.338 6.732 -37.262 1.00 84.75 162 HIS A O 1
ATOM 1275 N N . LEU A 1 163 ? 24.504 5.292 -35.752 1.00 86.06 163 LEU A N 1
ATOM 1276 C CA . LEU A 1 163 ? 25.438 4.199 -36.012 1.00 86.06 163 LEU A CA 1
ATOM 1277 C C . LEU A 1 163 ? 24.958 3.228 -37.100 1.00 86.06 163 LEU A C 1
ATOM 1279 O O . LEU A 1 163 ? 25.721 2.339 -37.489 1.00 86.06 163 LEU A O 1
ATOM 1283 N N . ALA A 1 164 ? 23.744 3.388 -37.625 1.00 91.56 164 ALA A N 1
ATOM 1284 C CA . ALA A 1 164 ? 23.206 2.557 -38.692 1.00 91.56 164 ALA A CA 1
ATOM 1285 C C . ALA A 1 164 ? 23.776 2.943 -40.067 1.00 91.56 164 ALA A C 1
ATOM 1287 O O . ALA A 1 164 ? 24.058 4.104 -40.376 1.00 91.56 164 ALA A O 1
ATOM 1288 N N . CYS A 1 165 ? 23.962 1.961 -40.949 1.00 93.75 165 CYS A N 1
ATOM 1289 C CA . CYS A 1 165 ? 24.339 2.233 -42.330 1.00 93.75 165 CYS A CA 1
ATOM 1290 C C . CYS A 1 165 ? 23.151 2.852 -43.080 1.00 93.75 165 CYS A C 1
ATOM 1292 O O . CYS A 1 165 ? 22.129 2.186 -43.208 1.00 93.75 165 CYS A O 1
ATOM 1294 N N . PRO A 1 166 ? 23.275 4.015 -43.736 1.00 94.12 166 PRO A N 1
ATOM 1295 C CA . PRO A 1 166 ? 22.164 4.593 -44.502 1.00 94.12 166 PRO A CA 1
ATOM 1296 C C . PRO A 1 166 ? 21.788 3.792 -45.768 1.00 94.12 166 PRO A C 1
ATOM 1298 O O . PRO A 1 166 ? 20.826 4.140 -46.443 1.00 94.12 166 PRO A O 1
ATOM 1301 N N . ILE A 1 167 ? 22.545 2.741 -46.127 1.00 94.81 167 ILE A N 1
ATOM 1302 C CA . ILE A 1 167 ? 22.216 1.842 -47.248 1.00 94.81 167 ILE A CA 1
ATOM 1303 C C . ILE A 1 167 ? 21.414 0.626 -46.770 1.00 94.81 167 ILE A C 1
ATOM 1305 O O . ILE A 1 167 ? 20.378 0.327 -47.352 1.00 94.81 167 ILE A O 1
ATOM 1309 N N . CYS A 1 168 ? 21.914 -0.116 -45.774 1.00 95.25 168 CYS A N 1
ATOM 1310 C CA . CYS A 1 168 ? 21.269 -1.354 -45.314 1.00 95.25 168 CYS A CA 1
ATOM 1311 C C . CYS A 1 168 ? 20.450 -1.197 -44.029 1.00 95.25 168 CYS A C 1
ATOM 1313 O O . CYS A 1 168 ? 19.810 -2.158 -43.622 1.00 95.25 168 CYS A O 1
ATOM 1315 N N . LEU A 1 169 ? 20.499 -0.026 -43.389 1.00 93.75 169 LEU A N 1
ATOM 1316 C CA . LEU A 1 169 ? 19.865 0.302 -42.106 1.00 93.75 169 LEU A CA 1
ATOM 1317 C C . LEU A 1 169 ? 20.281 -0.594 -40.925 1.00 93.75 169 LEU A C 1
ATOM 1319 O O . LEU A 1 169 ? 19.696 -0.497 -39.856 1.00 93.75 169 LEU A O 1
ATOM 1323 N N . GLY A 1 170 ? 21.302 -1.440 -41.093 1.00 91.50 170 GLY A N 1
ATOM 1324 C CA . GLY A 1 170 ? 21.865 -2.262 -40.021 1.00 91.50 170 GLY A CA 1
ATOM 1325 C C . GLY A 1 170 ? 23.023 -1.578 -39.294 1.00 91.50 170 GLY A C 1
ATOM 1326 O O . GLY A 1 170 ? 23.630 -0.640 -39.820 1.00 91.50 170 GLY A O 1
ATOM 1327 N N . ALA A 1 171 ? 23.370 -2.090 -38.112 1.00 85.00 171 ALA A N 1
ATOM 1328 C CA . ALA A 1 171 ? 24.487 -1.601 -37.309 1.00 85.00 171 ALA A CA 1
ATOM 1329 C C . ALA A 1 171 ? 25.823 -1.644 -38.080 1.00 85.00 171 ALA A C 1
ATOM 1331 O O . ALA A 1 171 ? 26.199 -2.662 -38.672 1.00 85.00 171 ALA A O 1
ATOM 1332 N N . ASN A 1 172 ? 26.572 -0.537 -38.061 1.00 82.38 172 ASN A N 1
ATOM 1333 C CA . ASN A 1 172 ? 27.864 -0.418 -38.741 1.00 82.38 172 ASN A CA 1
ATOM 1334 C C . ASN A 1 172 ? 28.997 -1.146 -37.983 1.00 82.38 172 ASN A C 1
ATOM 1336 O O . ASN A 1 172 ? 29.924 -0.504 -37.503 1.00 82.38 172 ASN A O 1
ATOM 1340 N N . THR A 1 173 ? 28.983 -2.480 -37.909 1.00 77.81 173 THR A N 1
ATOM 1341 C CA . THR A 1 173 ? 30.059 -3.272 -37.262 1.00 77.81 173 THR A CA 1
ATOM 1342 C C . THR A 1 173 ? 31.430 -3.103 -37.932 1.00 77.81 173 THR A C 1
ATOM 1344 O O . THR A 1 173 ? 32.469 -3.231 -37.290 1.00 77.81 173 THR A O 1
ATOM 1347 N N . THR A 1 174 ? 31.445 -2.769 -39.225 1.00 85.06 174 THR A N 1
ATOM 1348 C CA . THR A 1 174 ? 32.649 -2.409 -39.988 1.00 85.06 174 THR A CA 1
ATOM 1349 C C . THR A 1 174 ? 32.413 -1.090 -40.723 1.00 85.06 174 THR A C 1
ATOM 1351 O O . THR A 1 174 ? 32.034 -1.078 -41.902 1.00 85.06 174 THR A O 1
ATOM 1354 N N . ALA A 1 175 ? 32.569 0.015 -39.996 1.00 87.19 175 ALA A N 1
ATOM 1355 C CA . ALA A 1 175 ? 32.331 1.371 -40.471 1.00 87.19 175 ALA A CA 1
ATOM 1356 C C . ALA A 1 175 ? 33.464 1.887 -41.376 1.00 87.19 175 ALA A C 1
ATOM 1358 O O . ALA A 1 175 ? 34.652 1.757 -41.074 1.00 87.19 175 ALA A O 1
ATOM 1359 N N . TYR A 1 176 ? 33.088 2.531 -42.479 1.00 89.75 176 TYR A N 1
ATOM 1360 C CA . TYR A 1 176 ? 34.003 3.132 -43.446 1.00 89.75 176 TYR A CA 1
ATOM 1361 C C . TYR A 1 176 ? 33.548 4.552 -43.798 1.00 89.75 176 TYR A C 1
ATOM 1363 O O . TYR A 1 176 ? 32.474 4.728 -44.373 1.00 89.75 176 TYR A O 1
ATOM 1371 N N . ALA A 1 177 ? 34.378 5.557 -43.495 1.00 90.69 177 ALA A N 1
ATOM 1372 C CA . ALA A 1 177 ? 34.097 6.966 -43.788 1.00 90.69 177 ALA A CA 1
ATOM 1373 C C . ALA A 1 177 ? 34.607 7.382 -45.180 1.00 90.69 177 ALA A C 1
ATOM 1375 O O . ALA A 1 177 ? 35.803 7.294 -45.480 1.00 90.69 177 ALA A O 1
ATOM 1376 N N . LEU A 1 178 ? 33.712 7.860 -46.048 1.00 91.25 178 LEU A N 1
ATOM 1377 C CA . LEU A 1 178 ? 34.048 8.327 -47.396 1.00 91.25 178 LEU A CA 1
ATOM 1378 C C . LEU A 1 178 ? 34.739 9.693 -47.371 1.00 91.25 178 LEU A C 1
ATOM 1380 O O . LEU A 1 178 ? 34.223 10.641 -46.799 1.00 91.25 178 LEU A O 1
ATOM 1384 N N . GLN A 1 179 ? 35.861 9.835 -48.077 1.00 90.19 179 GLN A N 1
ATOM 1385 C CA . GLN A 1 179 ? 36.578 11.109 -48.212 1.00 90.19 179 GLN A CA 1
ATOM 1386 C C . GLN A 1 179 ? 36.280 11.778 -49.569 1.00 90.19 179 GLN A C 1
ATOM 1388 O O . GLN A 1 179 ? 36.314 11.081 -50.593 1.00 90.19 179 GLN A O 1
ATOM 1393 N N . PRO A 1 180 ? 36.034 13.104 -49.616 1.00 89.44 180 PRO A N 1
ATOM 1394 C CA . PRO A 1 180 ? 36.176 14.077 -48.518 1.00 89.44 180 PRO A CA 1
ATOM 1395 C C . PRO A 1 180 ? 34.930 14.247 -47.625 1.00 89.44 180 PRO A C 1
ATOM 1397 O O . PRO A 1 180 ? 35.013 14.878 -46.582 1.00 89.44 180 PRO A O 1
ATOM 1400 N N . CYS A 1 181 ? 33.780 13.687 -48.008 1.00 92.50 181 CYS A N 1
ATOM 1401 C CA . CYS A 1 181 ? 32.487 14.045 -47.413 1.00 92.50 181 CYS A CA 1
ATOM 1402 C C . CYS A 1 181 ? 32.207 13.540 -45.981 1.00 92.50 181 CYS A C 1
ATOM 1404 O O . CYS A 1 181 ? 31.172 13.879 -45.423 1.00 92.50 181 CYS A O 1
ATOM 1406 N N . GLY A 1 182 ? 33.033 12.657 -45.418 1.00 89.94 182 GLY A N 1
ATOM 1407 C CA . GLY A 1 182 ? 32.901 12.108 -44.062 1.00 89.94 182 GLY A CA 1
ATOM 1408 C C . GLY A 1 182 ? 31.804 11.053 -43.834 1.00 89.94 182 GLY A C 1
ATOM 1409 O O . GLY A 1 182 ? 31.851 10.371 -42.818 1.00 89.94 182 GLY A O 1
ATOM 1410 N N . HIS A 1 183 ? 30.850 10.864 -44.753 1.00 92.12 183 HIS A N 1
ATOM 1411 C CA . HIS A 1 183 ? 29.726 9.931 -44.559 1.00 92.12 183 HIS A CA 1
ATOM 1412 C C . HIS A 1 183 ? 30.167 8.471 -44.358 1.00 92.12 183 HIS A C 1
ATOM 1414 O O . HIS A 1 183 ? 31.034 7.974 -45.085 1.00 92.12 183 HIS A O 1
ATOM 1420 N N . ILE A 1 184 ? 29.526 7.782 -43.409 1.00 91.75 184 ILE A N 1
ATOM 1421 C CA . ILE A 1 184 ? 29.912 6.449 -42.924 1.00 91.75 184 ILE A CA 1
ATOM 1422 C C . ILE A 1 184 ? 28.971 5.369 -43.469 1.00 91.75 184 ILE A C 1
ATOM 1424 O O . ILE A 1 184 ? 27.752 5.533 -43.483 1.00 91.75 184 ILE A O 1
ATOM 1428 N N . PHE A 1 185 ? 29.538 4.245 -43.915 1.00 92.38 185 PHE A N 1
ATOM 1429 C CA . PHE A 1 185 ? 28.788 3.098 -44.436 1.00 92.38 185 PHE A CA 1
ATOM 1430 C C . PHE A 1 185 ? 29.407 1.764 -44.015 1.00 92.38 185 PHE A C 1
ATOM 1432 O O . PHE A 1 185 ? 30.595 1.690 -43.695 1.00 92.38 185 PHE A O 1
ATOM 1439 N N . CYS A 1 186 ? 28.622 0.691 -44.128 1.00 92.50 186 CYS A N 1
ATOM 1440 C CA . CYS A 1 186 ? 29.104 -0.676 -44.009 1.00 92.50 186 CYS A CA 1
ATOM 1441 C C . CYS A 1 186 ? 30.013 -1.052 -45.198 1.00 92.50 186 CYS A C 1
ATOM 1443 O O . CYS A 1 186 ? 29.742 -0.666 -46.344 1.00 92.50 186 CYS A O 1
ATOM 1445 N N . ILE A 1 187 ? 31.070 -1.843 -44.956 1.00 90.38 187 ILE A N 1
ATOM 1446 C CA . ILE A 1 187 ? 32.034 -2.246 -46.000 1.00 90.38 187 ILE A CA 1
ATOM 1447 C C . ILE A 1 187 ? 31.350 -2.938 -47.187 1.00 90.38 187 ILE A C 1
ATOM 1449 O O . ILE A 1 187 ? 31.629 -2.623 -48.344 1.00 90.38 187 ILE A O 1
ATOM 1453 N N . ASN A 1 188 ? 30.398 -3.830 -46.909 1.00 92.00 188 ASN A N 1
ATOM 1454 C CA . ASN A 1 188 ? 29.683 -4.598 -47.927 1.00 92.00 188 ASN A CA 1
ATOM 1455 C C . ASN A 1 188 ? 28.831 -3.682 -48.812 1.00 92.00 188 ASN A C 1
ATOM 1457 O O . ASN A 1 188 ? 28.822 -3.807 -50.037 1.00 92.00 188 ASN A O 1
ATOM 1461 N N . CYS A 1 189 ? 28.175 -2.709 -48.185 1.00 94.00 189 CYS A N 1
ATOM 1462 C CA . CYS A 1 189 ? 27.292 -1.748 -48.817 1.00 94.00 189 CYS A CA 1
ATOM 1463 C C . CYS A 1 189 ? 28.078 -0.855 -49.780 1.00 94.00 189 CYS A C 1
ATOM 1465 O O . CYS A 1 189 ? 27.736 -0.725 -50.958 1.00 94.00 189 CYS A O 1
ATOM 1467 N N . ILE A 1 190 ? 29.189 -0.282 -49.306 1.00 91.94 190 ILE A N 1
ATOM 1468 C CA . ILE A 1 190 ? 30.006 0.591 -50.145 1.00 91.94 190 ILE A CA 1
ATOM 1469 C C . ILE A 1 190 ? 30.756 -0.192 -51.227 1.00 91.94 190 ILE A C 1
ATOM 1471 O O . ILE A 1 190 ? 30.901 0.300 -52.348 1.00 91.94 190 ILE A O 1
ATOM 1475 N N . ALA A 1 191 ? 31.180 -1.428 -50.944 1.00 90.62 191 ALA A N 1
ATOM 1476 C CA . ALA A 1 191 ? 31.787 -2.316 -51.931 1.00 90.62 191 ALA A CA 1
ATOM 1477 C C . ALA A 1 191 ? 30.811 -2.651 -53.068 1.00 90.62 191 ALA A C 1
ATOM 1479 O O . ALA A 1 191 ? 31.212 -2.621 -54.235 1.00 90.62 191 ALA A O 1
ATOM 1480 N N . ALA A 1 192 ? 29.534 -2.890 -52.750 1.00 91.12 192 ALA A N 1
ATOM 1481 C CA . ALA A 1 192 ? 28.479 -3.130 -53.731 1.00 91.12 192 ALA A CA 1
ATOM 1482 C C . ALA A 1 192 ? 28.255 -1.914 -54.644 1.00 91.12 192 ALA A C 1
ATOM 1484 O O . ALA A 1 192 ? 28.303 -2.060 -55.865 1.00 91.12 192 ALA A O 1
ATOM 1485 N N . VAL A 1 193 ? 28.133 -0.706 -54.077 1.00 89.44 193 VAL A N 1
ATOM 1486 C CA . VAL A 1 193 ? 28.040 0.558 -54.844 1.00 89.44 193 VAL A CA 1
ATOM 1487 C C . VAL A 1 193 ? 29.270 0.764 -55.736 1.00 89.44 193 VAL A C 1
ATOM 1489 O O . VAL A 1 193 ? 29.203 1.313 -56.834 1.00 89.44 193 VAL A O 1
ATOM 1492 N N . CYS A 1 194 ? 30.424 0.293 -55.275 1.00 88.12 194 CYS A N 1
ATOM 1493 C CA . CYS A 1 194 ? 31.690 0.392 -55.979 1.00 88.12 194 CYS A CA 1
ATOM 1494 C C . CYS A 1 194 ? 31.929 -0.708 -57.028 1.00 88.12 194 CYS A C 1
ATOM 1496 O O . CYS A 1 194 ? 32.951 -0.640 -57.731 1.00 88.12 194 CYS A O 1
ATOM 1498 N N . LYS A 1 195 ? 31.071 -1.728 -57.126 1.00 88.56 195 LYS A N 1
ATOM 1499 C CA . LYS A 1 195 ? 31.271 -2.881 -58.012 1.00 88.56 195 LYS A CA 1
ATOM 1500 C C . LYS A 1 195 ? 31.207 -2.444 -59.480 1.00 88.56 195 LYS A C 1
ATOM 1502 O O . LYS A 1 195 ? 30.362 -1.652 -59.879 1.00 88.56 195 LYS A O 1
ATOM 1507 N N . ARG A 1 196 ? 32.149 -2.928 -60.297 1.00 81.81 196 ARG A N 1
ATOM 1508 C CA . ARG A 1 196 ? 32.227 -2.581 -61.726 1.00 81.81 196 ARG A CA 1
ATOM 1509 C C . ARG A 1 196 ? 31.162 -3.343 -62.534 1.00 81.81 196 ARG A C 1
ATOM 1511 O O . ARG A 1 196 ? 31.058 -4.557 -62.348 1.00 81.81 196 ARG A O 1
ATOM 1518 N N . PRO A 1 197 ? 30.445 -2.691 -63.468 1.00 81.25 197 PRO A N 1
ATOM 1519 C CA . PRO A 1 197 ? 29.664 -3.404 -64.475 1.00 81.25 197 PRO A CA 1
ATOM 1520 C C . PRO A 1 197 ? 30.600 -4.183 -65.415 1.00 81.25 197 PRO A C 1
ATOM 1522 O O . PRO A 1 197 ? 31.703 -3.725 -65.727 1.00 81.25 197 PRO A O 1
ATOM 1525 N N . LYS A 1 198 ? 30.190 -5.383 -65.845 1.00 86.88 198 LYS A N 1
ATOM 1526 C CA . LYS A 1 198 ? 30.994 -6.234 -66.740 1.00 86.88 198 LYS A CA 1
ATOM 1527 C C . LYS A 1 198 ? 31.105 -5.565 -68.121 1.00 86.88 198 LYS A C 1
ATOM 1529 O O . LYS A 1 198 ? 30.091 -5.364 -68.773 1.00 86.88 198 LYS A O 1
ATOM 1534 N N . GLY A 1 199 ? 32.326 -5.230 -68.552 1.00 84.69 199 GLY A N 1
ATOM 1535 C CA . GLY A 1 199 ? 32.622 -4.777 -69.923 1.00 84.69 199 GLY A CA 1
ATOM 1536 C C . GLY A 1 199 ? 32.504 -3.272 -70.213 1.00 84.69 199 GLY A C 1
ATOM 1537 O O . GLY A 1 199 ? 32.684 -2.884 -71.361 1.00 84.69 199 GLY A O 1
ATOM 1538 N N . GLY A 1 200 ? 32.234 -2.420 -69.214 1.00 84.31 200 GLY A N 1
ATOM 1539 C CA . GLY A 1 200 ? 32.087 -0.967 -69.403 1.00 84.31 200 GLY A CA 1
ATOM 1540 C C . GLY A 1 200 ? 33.165 -0.108 -68.716 1.00 84.31 200 GLY A C 1
ATOM 1541 O O . GLY A 1 200 ? 33.845 -0.579 -67.795 1.00 84.31 200 GLY A O 1
ATOM 1542 N N . PRO A 1 201 ? 33.315 1.174 -69.115 1.00 81.06 201 PRO A N 1
ATOM 1543 C CA . PRO A 1 201 ? 34.155 2.136 -68.404 1.00 81.06 201 PRO A CA 1
ATOM 1544 C C . PRO A 1 201 ? 33.671 2.322 -66.956 1.00 81.06 201 PRO A C 1
ATOM 1546 O O . PRO A 1 201 ? 32.482 2.230 -66.656 1.00 81.06 201 PRO A O 1
ATOM 1549 N N . ARG A 1 202 ? 34.606 2.560 -66.0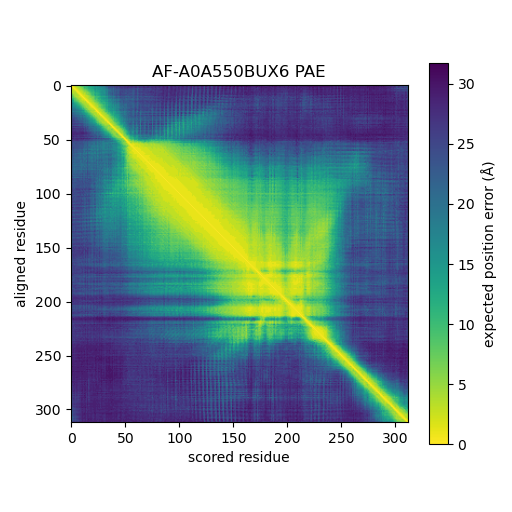25 1.00 79.44 202 ARG A N 1
ATOM 1550 C CA . ARG A 1 202 ? 34.296 2.676 -64.588 1.00 79.44 202 ARG A CA 1
ATOM 1551 C C . ARG A 1 202 ? 33.529 3.985 -64.343 1.00 79.44 202 ARG A C 1
ATOM 1553 O O . ARG A 1 202 ? 34.129 5.040 -64.546 1.00 79.44 202 ARG A O 1
ATOM 1560 N N . PRO A 1 203 ? 32.267 3.950 -63.877 1.00 84.19 203 PRO A N 1
ATOM 1561 C CA . PRO A 1 203 ? 31.559 5.177 -63.548 1.00 84.19 203 PRO A CA 1
ATOM 1562 C C . PRO A 1 203 ? 32.248 5.897 -62.375 1.00 84.19 203 PRO A C 1
ATOM 1564 O O . PRO A 1 203 ? 32.873 5.240 -61.525 1.00 84.19 203 PRO A O 1
ATOM 1567 N N . PRO A 1 204 ? 32.158 7.238 -62.316 1.00 87.94 204 PRO A N 1
ATOM 1568 C CA . PRO A 1 204 ? 32.664 8.000 -61.186 1.00 87.94 204 PRO A CA 1
ATOM 1569 C C . PRO A 1 204 ? 31.917 7.597 -59.911 1.00 87.94 204 PRO A C 1
ATOM 1571 O O . PRO A 1 204 ? 30.701 7.408 -59.912 1.00 87.94 204 PRO A O 1
ATOM 1574 N N . ARG A 1 205 ? 32.656 7.455 -58.813 1.00 91.31 205 ARG A N 1
ATOM 1575 C CA . ARG A 1 205 ? 32.109 7.010 -57.529 1.00 91.31 205 ARG A CA 1
ATOM 1576 C C . ARG A 1 205 ? 31.504 8.191 -56.793 1.00 91.31 205 ARG A C 1
ATOM 1578 O O . ARG A 1 205 ? 32.199 9.183 -56.590 1.00 91.31 205 ARG A O 1
ATOM 1585 N N . ARG A 1 206 ? 30.233 8.077 -56.410 1.00 94.06 206 ARG A N 1
ATOM 1586 C CA . ARG A 1 206 ? 29.468 9.131 -55.734 1.00 94.06 206 ARG A CA 1
ATOM 1587 C C . ARG A 1 206 ? 28.967 8.640 -54.386 1.00 94.06 206 ARG A C 1
ATOM 1589 O O . ARG A 1 206 ? 28.484 7.513 -54.301 1.00 94.06 206 ARG A O 1
ATOM 1596 N N . CYS A 1 207 ? 29.089 9.470 -53.354 1.00 94.88 207 CYS A N 1
ATOM 1597 C CA . CYS A 1 207 ? 28.537 9.178 -52.035 1.00 94.88 207 CYS A CA 1
ATOM 1598 C C . CYS A 1 207 ? 27.008 8.984 -52.133 1.00 94.88 207 CYS A C 1
ATOM 1600 O O . CYS A 1 207 ? 26.341 9.846 -52.706 1.00 94.88 207 CYS A O 1
ATOM 1602 N N . PRO A 1 208 ? 26.430 7.903 -51.587 1.00 94.56 208 PRO A N 1
ATOM 1603 C CA . PRO A 1 208 ? 24.978 7.700 -51.578 1.00 94.56 208 PRO A CA 1
ATOM 1604 C C . PRO A 1 208 ? 24.196 8.819 -50.877 1.00 94.56 208 PRO A C 1
ATOM 1606 O O . PRO A 1 208 ? 23.082 9.123 -51.292 1.00 94.56 208 PRO A O 1
ATOM 1609 N N . THR A 1 209 ? 24.793 9.461 -49.867 1.00 95.25 209 THR A N 1
ATOM 1610 C CA . THR A 1 209 ? 24.139 10.506 -49.066 1.00 95.25 209 THR A CA 1
ATOM 1611 C C . THR A 1 209 ? 24.253 11.888 -49.715 1.00 95.25 209 THR A C 1
ATOM 1613 O O . THR A 1 209 ? 23.241 12.505 -50.030 1.00 95.25 209 THR A O 1
ATOM 1616 N N . CYS A 1 210 ? 25.472 12.371 -49.990 1.00 96.50 210 CYS A N 1
ATOM 1617 C CA . CYS A 1 210 ? 25.691 13.733 -50.510 1.00 96.50 210 CYS A CA 1
ATOM 1618 C C . CYS A 1 210 ? 26.005 13.815 -52.013 1.00 96.50 210 CYS A C 1
ATOM 1620 O O . CYS A 1 210 ? 26.151 14.907 -52.555 1.00 96.50 210 CYS A O 1
ATOM 1622 N N . ARG A 1 211 ? 26.139 12.676 -52.709 1.00 95.44 211 ARG A N 1
ATOM 1623 C CA . ARG A 1 211 ? 26.456 12.569 -54.153 1.00 95.44 211 ARG A CA 1
ATOM 1624 C C . ARG A 1 211 ? 27.813 13.139 -54.589 1.00 95.44 211 ARG A C 1
ATOM 1626 O O . ARG A 1 211 ? 28.111 13.150 -55.791 1.00 95.44 211 ARG A O 1
ATOM 1633 N N . GLU A 1 212 ? 28.649 13.537 -53.634 1.00 95.81 212 GLU A N 1
ATOM 1634 C CA . GLU A 1 212 ? 30.009 14.021 -53.865 1.00 95.81 212 GLU A CA 1
ATOM 1635 C C . GLU A 1 212 ? 30.931 12.910 -54.389 1.00 95.81 212 GLU A C 1
ATOM 1637 O O . GLU A 1 212 ? 30.750 11.725 -54.087 1.00 95.81 212 GLU A O 1
ATOM 1642 N N . LEU A 1 213 ? 31.909 13.290 -55.216 1.00 93.25 213 LEU A N 1
ATOM 1643 C CA . LEU A 1 213 ? 32.857 12.362 -55.826 1.00 93.25 213 LEU A CA 1
ATOM 1644 C C . LEU A 1 213 ? 33.919 11.909 -54.818 1.00 93.25 213 LEU A C 1
ATOM 1646 O O . LEU A 1 213 ? 34.605 12.740 -54.231 1.00 93.25 213 LEU A O 1
ATOM 1650 N N . PHE A 1 214 ? 34.133 10.597 -54.696 1.00 91.38 214 PHE A N 1
ATOM 1651 C CA . PHE A 1 214 ? 35.178 10.039 -53.830 1.00 91.38 214 PHE A CA 1
ATOM 1652 C C . PHE A 1 214 ? 36.202 9.205 -54.612 1.00 91.38 214 PHE A C 1
ATOM 1654 O O . PHE A 1 214 ? 35.865 8.442 -55.521 1.00 91.38 214 PHE A O 1
ATOM 1661 N N . LYS A 1 215 ? 37.491 9.369 -54.279 1.00 78.12 215 LYS A N 1
ATOM 1662 C CA . LYS A 1 215 ? 38.617 8.834 -55.076 1.00 78.12 215 LYS A CA 1
ATOM 1663 C C . LYS A 1 215 ? 39.144 7.476 -54.593 1.00 78.12 215 LYS A C 1
ATOM 1665 O O . LYS A 1 215 ? 39.586 6.677 -55.417 1.00 78.12 215 LYS A O 1
ATOM 1670 N N . LYS A 1 216 ? 39.101 7.190 -53.287 1.00 68.44 216 LYS A N 1
ATOM 1671 C CA . LYS A 1 216 ? 39.568 5.927 -52.682 1.00 68.44 216 LYS A CA 1
ATOM 1672 C C . LYS A 1 216 ? 38.556 5.410 -51.663 1.00 68.44 216 LYS A C 1
ATOM 1674 O O . LYS A 1 216 ? 37.797 6.191 -51.098 1.00 68.44 216 LYS A O 1
ATOM 1679 N N . VAL A 1 217 ? 38.527 4.085 -51.491 1.00 62.44 217 VAL A N 1
ATOM 1680 C CA . VAL A 1 217 ? 37.711 3.449 -50.453 1.00 62.44 217 VAL A CA 1
ATOM 1681 C C . VAL A 1 217 ? 38.270 3.885 -49.103 1.00 62.44 217 VAL A C 1
ATOM 1683 O O . VAL A 1 217 ? 39.465 3.758 -48.857 1.00 62.44 217 VAL A O 1
ATOM 1686 N N . ALA A 1 218 ? 37.356 4.487 -48.355 1.00 64.12 218 ALA A N 1
ATOM 1687 C CA . ALA A 1 218 ? 37.348 4.922 -46.974 1.00 64.12 218 ALA A CA 1
ATOM 1688 C C . ALA A 1 218 ? 38.455 4.425 -46.031 1.00 64.12 218 ALA A C 1
ATOM 1690 O O . ALA A 1 218 ? 38.901 3.279 -46.081 1.00 64.12 218 ALA A O 1
ATOM 1691 N N . LEU A 1 219 ? 38.816 5.304 -45.096 1.00 74.75 219 LEU A N 1
ATOM 1692 C CA . LEU A 1 219 ? 39.565 4.916 -43.909 1.00 74.75 219 LEU A CA 1
ATOM 1693 C C . LEU A 1 219 ? 38.657 4.007 -43.065 1.00 74.75 219 LEU A C 1
ATOM 1695 O O . LEU A 1 219 ? 37.500 4.387 -42.838 1.00 74.75 219 LEU A O 1
ATOM 1699 N N . PRO A 1 220 ? 39.130 2.821 -42.635 1.00 79.19 220 PRO A N 1
ATOM 1700 C CA . PRO A 1 220 ? 38.404 2.044 -41.647 1.00 79.19 220 PRO A CA 1
ATOM 1701 C C . PRO A 1 220 ? 38.307 2.917 -40.405 1.00 79.19 220 PRO A C 1
ATOM 1703 O O . PRO A 1 220 ? 39.324 3.320 -39.834 1.00 79.19 220 PRO A O 1
ATOM 1706 N N . VAL A 1 221 ? 37.083 3.257 -40.021 1.00 77.38 221 VAL A N 1
ATOM 1707 C CA . VAL A 1 221 ? 36.872 3.935 -38.753 1.00 77.38 221 VAL A CA 1
ATOM 1708 C C . VAL A 1 221 ? 36.987 2.813 -37.731 1.00 77.38 221 VAL A C 1
ATOM 1710 O O . VAL A 1 221 ? 36.098 1.974 -37.626 1.00 77.38 221 VAL A O 1
ATOM 1713 N N . GLY A 1 222 ? 38.180 2.667 -37.143 1.00 72.75 222 GLY A N 1
ATOM 1714 C CA . GLY A 1 222 ? 38.505 1.533 -36.276 1.00 72.75 222 GLY A CA 1
ATOM 1715 C C . GLY A 1 222 ? 37.526 1.399 -35.106 1.00 72.75 222 GLY A C 1
ATOM 1716 O O . GLY A 1 222 ? 36.710 2.288 -34.868 1.00 72.75 222 GLY A O 1
ATOM 1717 N N . LYS A 1 223 ? 37.649 0.314 -34.329 1.00 67.88 223 LYS A N 1
ATOM 1718 C CA . LYS A 1 223 ? 36.801 0.038 -33.146 1.00 67.88 223 LYS A CA 1
ATOM 1719 C C . LYS A 1 223 ? 36.634 1.256 -32.217 1.00 67.88 223 LYS A C 1
ATOM 1721 O O . LYS A 1 223 ? 35.575 1.457 -31.639 1.00 67.88 223 LYS A O 1
ATOM 1726 N N . TYR A 1 224 ? 37.654 2.112 -32.164 1.00 68.44 224 TYR A N 1
ATOM 1727 C CA . TYR A 1 224 ? 37.667 3.360 -31.407 1.00 68.44 224 TYR A CA 1
ATOM 1728 C C . TYR A 1 224 ? 36.585 4.370 -31.789 1.00 68.44 224 TYR A C 1
ATOM 1730 O O . TYR A 1 224 ? 36.242 5.178 -30.949 1.00 68.44 224 TYR A O 1
ATOM 1738 N N . HIS A 1 225 ? 36.031 4.371 -33.003 1.00 72.00 225 HIS A N 1
ATOM 1739 C CA . HIS A 1 225 ? 34.989 5.344 -33.347 1.00 72.00 225 HIS A CA 1
ATOM 1740 C C . HIS A 1 225 ? 33.618 4.971 -32.801 1.00 72.00 225 HIS A C 1
ATOM 1742 O O . HIS A 1 225 ? 32.896 5.852 -32.349 1.00 72.00 225 HIS A O 1
ATOM 1748 N N . GLN A 1 226 ? 33.283 3.678 -32.795 1.00 69.19 226 GLN A N 1
ATOM 1749 C CA . GLN A 1 226 ? 32.094 3.213 -32.083 1.00 69.19 226 GLN A CA 1
ATOM 1750 C C . GLN A 1 226 ? 32.239 3.470 -30.585 1.00 69.19 226 GLN A C 1
ATOM 1752 O O . GLN A 1 226 ? 31.311 3.997 -29.988 1.00 69.19 226 GLN A O 1
ATOM 1757 N N . GLN A 1 227 ? 33.418 3.187 -30.018 1.00 72.94 227 GLN A N 1
ATOM 1758 C CA . GLN A 1 227 ? 33.698 3.461 -28.610 1.00 72.94 227 GLN A CA 1
ATOM 1759 C C . GLN A 1 227 ? 33.621 4.960 -28.294 1.00 72.94 227 GLN A C 1
ATOM 1761 O O . GLN A 1 227 ? 32.898 5.342 -27.396 1.00 72.94 227 GLN A O 1
ATOM 1766 N N . LEU A 1 228 ? 34.266 5.822 -29.086 1.00 72.94 228 LEU A N 1
ATOM 1767 C CA . LEU A 1 228 ? 34.259 7.274 -28.882 1.00 72.94 228 LEU A CA 1
ATOM 1768 C C . LEU A 1 228 ? 32.857 7.877 -29.033 1.00 72.94 228 LEU A C 1
ATOM 1770 O O . LEU A 1 228 ? 32.529 8.828 -28.335 1.00 72.94 228 LEU A O 1
ATOM 1774 N N . LEU A 1 229 ? 32.030 7.354 -29.947 1.00 72.38 229 LEU A N 1
ATOM 1775 C CA . LEU A 1 229 ? 30.632 7.767 -30.044 1.00 72.38 229 LEU A CA 1
ATOM 1776 C C . LEU A 1 229 ? 29.847 7.299 -28.818 1.00 72.38 229 LEU A C 1
ATOM 1778 O O . LEU A 1 229 ? 29.147 8.113 -28.234 1.00 72.38 229 LEU A O 1
ATOM 1782 N N . LEU A 1 230 ? 30.011 6.051 -28.372 1.00 72.94 230 LEU A N 1
ATOM 1783 C CA . LEU A 1 230 ? 29.409 5.593 -27.117 1.00 72.94 230 LEU A CA 1
ATOM 1784 C C . LEU A 1 230 ? 29.843 6.465 -25.932 1.00 72.94 230 LEU A C 1
ATOM 1786 O O . LEU A 1 230 ? 28.980 6.923 -25.197 1.00 72.94 230 LEU A O 1
ATOM 1790 N N . ASP A 1 231 ? 31.136 6.760 -25.805 1.00 75.88 231 ASP A N 1
ATOM 1791 C CA . ASP A 1 231 ? 31.718 7.538 -24.709 1.00 75.88 231 ASP A CA 1
ATOM 1792 C C . ASP A 1 231 ? 31.257 9.009 -24.740 1.00 75.88 231 ASP A C 1
ATOM 1794 O O . ASP A 1 231 ? 30.909 9.586 -23.714 1.00 75.88 231 ASP A O 1
ATOM 1798 N N . LEU A 1 232 ? 31.198 9.641 -25.918 1.00 72.00 232 LEU A N 1
ATOM 1799 C CA . LEU A 1 232 ? 30.659 11.001 -26.062 1.00 72.00 232 LEU A CA 1
ATOM 1800 C C . LEU A 1 232 ? 29.170 11.052 -25.714 1.00 72.00 232 LEU A C 1
ATOM 1802 O O . LEU A 1 232 ? 28.706 12.028 -25.124 1.00 72.00 232 LEU A O 1
ATOM 1806 N N . TYR A 1 233 ? 28.420 10.008 -26.064 1.00 68.44 233 TYR A N 1
ATOM 1807 C CA . TYR A 1 233 ? 27.002 9.925 -25.750 1.00 68.44 233 TYR A CA 1
ATOM 1808 C C . TYR A 1 233 ? 26.729 9.492 -24.307 1.00 68.44 233 TYR A C 1
ATOM 1810 O O . TYR A 1 233 ? 25.700 9.903 -23.784 1.00 68.44 233 TYR A O 1
ATOM 1818 N N . THR A 1 234 ? 27.588 8.739 -23.625 1.00 72.62 234 THR A N 1
ATOM 1819 C C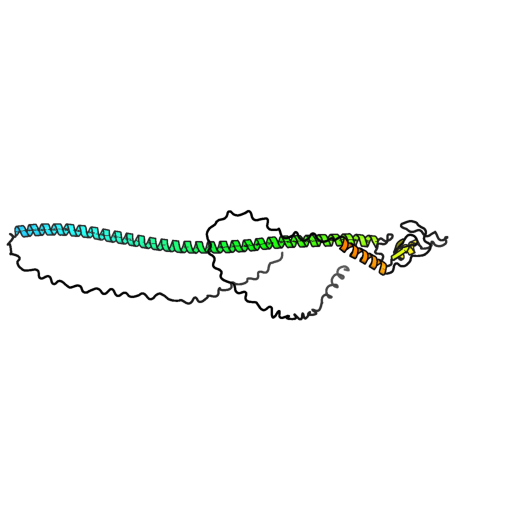A . THR A 1 234 ? 27.451 8.508 -22.177 1.00 72.62 234 THR A CA 1
ATOM 1820 C C . THR A 1 234 ? 27.791 9.780 -21.406 1.00 72.62 234 THR A C 1
ATOM 1822 O O . THR A 1 234 ? 26.971 10.243 -20.618 1.00 72.62 234 THR A O 1
ATOM 1825 N N . LEU A 1 235 ? 28.901 10.446 -21.737 1.00 70.44 235 LEU A N 1
ATOM 1826 C CA . LEU A 1 235 ? 29.318 11.701 -21.095 1.00 70.44 235 LEU A CA 1
ATOM 1827 C C . LEU A 1 235 ? 28.319 12.848 -21.295 1.00 70.44 235 LEU A C 1
ATOM 1829 O O . LEU A 1 235 ? 28.081 13.639 -20.387 1.00 70.44 235 LEU A O 1
ATOM 1833 N N . ALA A 1 236 ? 27.689 12.950 -22.468 1.00 63.09 236 ALA A N 1
ATOM 1834 C CA . ALA A 1 236 ? 26.642 13.946 -22.697 1.00 63.09 236 ALA A CA 1
ATOM 1835 C C . ALA A 1 236 ? 25.332 13.634 -21.939 1.00 63.09 236 ALA A C 1
ATOM 1837 O O . ALA A 1 236 ? 24.405 14.441 -21.977 1.00 63.09 236 ALA A O 1
ATOM 1838 N N . GLY A 1 237 ? 25.194 12.449 -21.333 1.00 61.16 237 GLY A N 1
ATOM 1839 C CA . GLY A 1 237 ? 24.041 12.070 -20.509 1.00 61.16 237 GLY A CA 1
ATOM 1840 C C . GLY A 1 237 ? 24.148 12.644 -19.109 1.00 61.16 237 GLY A C 1
ATOM 1841 O O . GLY A 1 237 ? 23.198 13.249 -18.618 1.00 61.16 237 GLY A O 1
ATOM 1842 N N . ASP A 1 238 ? 25.347 12.583 -18.541 1.00 57.69 238 ASP A N 1
ATOM 1843 C CA . ASP A 1 238 ? 25.633 13.097 -17.203 1.00 57.69 238 ASP A CA 1
ATOM 1844 C C . ASP A 1 238 ? 25.522 14.629 -17.119 1.00 57.69 238 ASP A C 1
ATOM 1846 O O . ASP A 1 238 ? 25.226 15.177 -16.063 1.00 57.69 238 ASP A O 1
ATOM 1850 N N . VAL A 1 239 ? 25.700 15.342 -18.238 1.00 56.88 239 VAL A N 1
ATOM 1851 C CA . VAL A 1 239 ? 25.648 16.818 -18.276 1.00 56.88 239 VAL A CA 1
ATOM 1852 C C . VAL A 1 239 ? 24.216 17.371 -18.347 1.00 56.88 239 VAL A C 1
ATOM 1854 O O . VAL A 1 239 ? 23.976 18.488 -17.892 1.00 56.88 239 VAL A O 1
ATOM 1857 N N . GLN A 1 240 ? 23.255 16.629 -18.910 1.00 51.84 240 GLN A N 1
ATOM 1858 C CA . GLN A 1 240 ? 21.853 17.081 -18.983 1.00 51.84 240 GLN A CA 1
ATOM 1859 C C . GLN A 1 240 ? 21.022 16.666 -17.769 1.00 51.84 240 GLN A C 1
ATOM 1861 O O . GLN A 1 240 ? 20.023 17.320 -17.469 1.00 51.84 240 GLN A O 1
ATOM 1866 N N . ASN A 1 241 ? 21.496 15.681 -17.007 1.00 52.44 241 ASN A N 1
ATOM 1867 C CA . ASN A 1 241 ? 21.098 15.484 -15.620 1.00 52.44 241 ASN A CA 1
ATOM 1868 C C . ASN A 1 241 ? 21.778 16.557 -14.750 1.00 52.44 241 ASN A C 1
ATOM 1870 O O . ASN A 1 241 ? 22.611 16.263 -13.894 1.00 52.44 241 ASN A O 1
ATOM 1874 N N . GLY A 1 242 ? 21.440 17.832 -14.987 1.00 48.03 242 GLY A N 1
ATOM 1875 C CA . GLY A 1 242 ? 21.736 18.907 -14.040 1.00 48.03 242 GLY A CA 1
ATOM 1876 C C . GLY A 1 242 ? 21.271 18.502 -12.636 1.00 48.03 242 GLY A C 1
ATOM 1877 O O . GLY A 1 242 ? 20.396 17.637 -12.535 1.00 48.03 242 GLY A O 1
ATOM 1878 N N . PRO A 1 243 ? 21.863 19.082 -11.568 1.00 49.06 243 PRO A N 1
ATOM 1879 C CA . PRO A 1 243 ? 21.679 18.628 -10.192 1.00 49.06 243 PRO A CA 1
ATOM 1880 C C . PRO A 1 243 ? 20.211 18.310 -9.978 1.00 49.06 243 PRO A C 1
ATOM 1882 O O . PRO A 1 243 ? 19.376 19.200 -10.166 1.00 49.06 243 PRO A O 1
ATOM 1885 N N . GLN A 1 244 ? 19.926 17.032 -9.690 1.00 52.66 244 GLN A N 1
ATOM 1886 C CA . GLN A 1 244 ? 18.570 16.557 -9.452 1.00 52.66 244 GLN A CA 1
ATOM 1887 C C . GLN A 1 244 ? 17.835 17.609 -8.623 1.00 52.66 244 GLN A C 1
ATOM 1889 O O . GLN A 1 244 ? 18.469 18.176 -7.719 1.00 52.66 244 GLN A O 1
ATOM 1894 N N . PRO A 1 245 ? 16.555 17.917 -8.912 1.00 51.88 245 PRO A N 1
ATOM 1895 C CA . PRO A 1 245 ? 15.779 18.763 -8.023 1.00 51.88 245 PRO A CA 1
ATOM 1896 C C . PRO A 1 245 ? 15.950 18.150 -6.643 1.00 51.88 245 PRO A C 1
ATOM 1898 O O . PRO A 1 245 ? 15.499 17.027 -6.423 1.00 51.88 245 PRO A O 1
ATOM 1901 N N . ARG A 1 246 ? 16.729 18.828 -5.780 1.00 51.97 246 ARG A N 1
ATOM 1902 C CA . ARG A 1 246 ? 17.008 18.374 -4.420 1.00 51.97 246 ARG A CA 1
ATOM 1903 C C . ARG A 1 246 ? 15.659 17.946 -3.898 1.00 51.97 246 ARG A C 1
ATOM 1905 O O . ARG A 1 246 ? 14.768 18.802 -3.903 1.00 51.97 246 ARG A O 1
ATOM 1912 N N . ALA A 1 247 ? 15.522 16.651 -3.586 1.00 53.47 247 ALA A N 1
ATOM 1913 C CA . ALA A 1 247 ? 14.326 16.076 -2.994 1.00 53.47 247 ALA A CA 1
ATOM 1914 C C . ALA A 1 247 ? 13.742 17.156 -2.098 1.00 53.47 247 ALA A C 1
ATOM 1916 O O . ALA A 1 247 ? 14.482 17.667 -1.247 1.00 53.47 247 ALA A O 1
ATOM 1917 N N . ALA A 1 248 ? 12.547 17.637 -2.470 1.00 49.41 248 ALA A N 1
ATOM 1918 C CA . ALA A 1 248 ? 11.958 18.839 -1.904 1.00 49.41 248 ALA A CA 1
ATOM 1919 C C . ALA A 1 248 ? 12.259 18.817 -0.413 1.00 49.41 248 ALA A C 1
ATOM 1921 O O . ALA A 1 248 ? 11.921 17.827 0.240 1.00 49.41 248 ALA A O 1
ATOM 1922 N N . ALA A 1 249 ? 13.019 19.819 0.057 1.00 53.19 249 ALA A N 1
ATOM 1923 C CA . ALA A 1 249 ? 13.456 19.871 1.443 1.00 53.19 249 ALA A CA 1
ATOM 1924 C C . ALA A 1 249 ? 12.256 19.464 2.306 1.00 53.19 249 ALA A C 1
ATOM 1926 O O . ALA A 1 249 ? 11.162 19.983 2.032 1.00 53.19 249 ALA A O 1
ATOM 1927 N N . PRO A 1 250 ? 12.420 18.496 3.234 1.00 61.97 250 PRO A N 1
ATOM 1928 C CA . PRO A 1 250 ? 11.310 17.968 4.019 1.00 61.97 250 PRO A CA 1
ATOM 1929 C C . PRO A 1 250 ? 10.479 19.156 4.489 1.00 61.97 250 PRO A C 1
ATOM 1931 O O . PRO A 1 250 ? 11.093 20.157 4.876 1.00 61.97 250 PRO A O 1
ATOM 1934 N N . PRO A 1 251 ? 9.138 19.110 4.349 1.00 56.28 251 PRO A N 1
ATOM 1935 C CA . PRO A 1 251 ? 8.283 20.276 4.508 1.00 56.28 251 PRO A CA 1
ATOM 1936 C C . PRO A 1 251 ? 8.703 21.005 5.774 1.00 56.28 251 PRO A C 1
ATOM 1938 O O . PRO A 1 251 ? 8.547 20.480 6.876 1.00 56.28 251 PRO A O 1
ATOM 1941 N N . VAL A 1 252 ? 9.325 22.174 5.593 1.00 54.69 252 VAL A N 1
ATOM 1942 C CA . VAL A 1 252 ? 9.742 23.028 6.698 1.00 54.69 252 VAL A CA 1
ATOM 1943 C C . VAL A 1 252 ? 8.463 23.271 7.470 1.00 54.69 252 VAL A C 1
ATOM 1945 O O . VAL A 1 252 ? 7.533 23.870 6.925 1.00 54.69 252 VAL A O 1
ATOM 1948 N N . ALA A 1 253 ? 8.382 22.706 8.676 1.00 54.41 253 ALA A N 1
ATOM 1949 C CA . ALA A 1 253 ? 7.238 22.864 9.549 1.00 54.41 253 ALA A CA 1
ATOM 1950 C C . ALA A 1 253 ? 6.923 24.361 9.595 1.00 54.41 253 ALA A C 1
ATOM 1952 O O . ALA A 1 253 ? 7.754 25.167 10.020 1.00 54.41 253 ALA A O 1
ATOM 1953 N N . GLY A 1 254 ? 5.773 24.737 9.027 1.00 50.09 254 GLY A N 1
ATOM 1954 C CA . GLY A 1 254 ? 5.349 26.128 8.980 1.00 50.09 254 GLY A CA 1
ATOM 1955 C C . GLY A 1 254 ? 5.360 26.708 10.395 1.00 50.09 254 GLY A C 1
ATOM 1956 O O . GLY A 1 254 ? 5.132 25.956 11.346 1.00 50.09 254 GLY A O 1
ATOM 1957 N N . PRO A 1 255 ? 5.638 28.013 10.556 1.00 52.66 255 PRO A N 1
ATOM 1958 C CA . PRO A 1 255 ? 5.693 28.643 11.865 1.00 52.66 255 PRO A CA 1
ATOM 1959 C C . PRO A 1 255 ? 4.396 28.340 12.607 1.00 52.66 255 PRO A C 1
ATOM 1961 O O . PRO A 1 255 ? 3.310 28.741 12.182 1.00 52.66 255 PRO A O 1
ATOM 1964 N N . SER A 1 256 ? 4.525 27.575 13.686 1.00 51.53 256 SER A N 1
ATOM 1965 C CA . SER A 1 256 ? 3.450 27.265 14.606 1.00 51.53 256 SER A CA 1
ATOM 1966 C C . SER A 1 256 ? 2.797 28.582 14.995 1.00 51.53 256 SER A C 1
ATOM 1968 O O . SER A 1 256 ? 3.447 29.490 15.514 1.00 51.53 256 SER A O 1
ATOM 1970 N N . SER A 1 257 ? 1.505 28.688 14.694 1.00 58.81 257 SER A N 1
ATOM 1971 C CA . SER A 1 257 ? 0.654 29.760 15.190 1.00 58.81 257 SER A CA 1
ATOM 1972 C C . SER A 1 257 ? 0.925 29.926 16.693 1.00 58.81 257 SER A C 1
ATOM 1974 O O . SER A 1 257 ? 0.898 28.912 17.399 1.00 58.81 257 SER A O 1
ATOM 1976 N N . PRO A 1 258 ? 1.215 31.141 17.193 1.00 51.97 258 PRO A N 1
ATOM 1977 C CA . PRO A 1 258 ? 1.482 31.351 18.608 1.00 51.97 258 PRO A CA 1
ATOM 1978 C C . PRO A 1 258 ? 0.248 30.916 19.398 1.00 51.97 258 PRO A C 1
ATOM 1980 O O . PRO A 1 258 ? -0.817 31.529 19.304 1.00 51.97 258 PRO A O 1
ATOM 1983 N N . GLN A 1 259 ? 0.387 29.808 20.124 1.00 59.03 259 GLN A N 1
ATOM 1984 C CA . GLN A 1 259 ? -0.587 29.389 21.120 1.00 59.03 259 GLN A CA 1
ATOM 1985 C C . GLN A 1 259 ? -0.652 30.494 22.185 1.00 59.03 259 GLN A C 1
ATOM 1987 O O . GLN A 1 259 ? 0.398 31.014 22.581 1.00 59.03 259 GLN A O 1
ATOM 1992 N N . PRO A 1 260 ? -1.854 30.899 22.624 1.00 58.09 260 PRO A N 1
ATOM 1993 C CA . PRO A 1 260 ? -1.984 31.815 23.738 1.00 58.09 260 PRO A CA 1
ATOM 1994 C C . PRO A 1 260 ? -1.339 31.179 24.972 1.00 58.09 260 PRO A C 1
ATOM 1996 O O . PRO A 1 260 ? -1.606 30.041 25.335 1.00 58.09 260 PRO A O 1
ATOM 1999 N N . PHE A 1 261 ? -0.430 31.952 25.545 1.00 45.81 261 PHE A N 1
ATOM 2000 C CA . PHE A 1 261 ? 0.247 31.770 26.813 1.00 45.81 261 PHE A CA 1
ATOM 2001 C C . PHE A 1 261 ? -0.741 31.381 27.928 1.00 45.81 261 PHE A C 1
ATOM 2003 O O . PHE A 1 261 ? -1.407 32.236 28.499 1.00 45.81 261 PHE A O 1
ATOM 2010 N N . ASP A 1 262 ? -0.786 30.107 28.304 1.00 45.06 262 ASP A N 1
ATOM 2011 C CA . ASP A 1 262 ? -1.198 29.744 29.658 1.00 45.06 262 ASP A CA 1
ATOM 2012 C C . ASP A 1 262 ? 0.044 29.829 30.548 1.00 45.06 262 ASP A C 1
ATOM 2014 O O . ASP A 1 262 ? 0.864 28.918 30.662 1.00 45.06 262 ASP A O 1
ATOM 2018 N N . VAL A 1 263 ? 0.208 31.025 31.113 1.00 57.09 263 VAL A N 1
ATOM 2019 C CA . VAL A 1 263 ? 1.083 31.311 32.246 1.00 57.09 263 VAL A CA 1
ATOM 2020 C C . VAL A 1 263 ? 0.452 30.662 33.467 1.00 57.09 263 VAL A C 1
ATOM 2022 O O . VAL A 1 263 ? -0.366 31.295 34.119 1.00 57.09 263 VAL A O 1
ATOM 2025 N N . GLU A 1 264 ? 0.853 29.440 33.803 1.00 46.56 264 GLU A N 1
ATOM 2026 C CA . GLU A 1 264 ? 0.819 28.972 35.190 1.00 46.56 264 GLU A CA 1
ATOM 2027 C C . GLU A 1 264 ? 2.083 28.162 35.504 1.00 46.56 264 GLU A C 1
ATOM 2029 O O . GLU A 1 264 ? 2.233 26.993 35.161 1.00 46.56 264 GLU A O 1
ATOM 2034 N N . SER A 1 265 ? 3.017 28.875 36.139 1.00 57.75 265 SER A N 1
ATOM 2035 C CA . SER A 1 265 ? 3.862 28.430 37.246 1.00 57.75 265 SER A CA 1
ATOM 2036 C C . SER A 1 265 ? 4.319 26.972 37.233 1.00 57.75 265 SER A C 1
ATOM 2038 O O . SER A 1 265 ? 3.728 26.112 37.886 1.00 57.75 265 SER A O 1
ATOM 2040 N N . ARG A 1 266 ? 5.467 26.729 36.599 1.00 45.81 266 ARG A N 1
ATOM 2041 C CA . ARG A 1 266 ? 6.280 25.545 36.867 1.00 45.81 266 ARG A CA 1
ATOM 2042 C C . ARG A 1 266 ? 7.599 26.001 37.471 1.00 45.81 266 ARG A C 1
ATOM 2044 O O . ARG A 1 266 ? 8.399 26.652 36.811 1.00 45.81 266 ARG A O 1
ATOM 2051 N N . SER A 1 267 ? 7.711 25.743 38.766 1.00 53.88 267 SER A N 1
ATOM 2052 C CA . SER A 1 267 ? 8.890 25.943 39.592 1.00 53.88 267 SER A CA 1
ATOM 2053 C C . SER A 1 267 ? 10.095 25.237 38.989 1.00 53.88 267 SER A C 1
ATOM 2055 O O . SER A 1 267 ? 10.005 24.070 38.607 1.00 53.88 267 SER A O 1
ATOM 2057 N N . ASP A 1 268 ? 11.192 25.981 38.942 1.00 52.81 268 ASP A N 1
ATOM 2058 C CA . ASP A 1 268 ? 12.543 25.501 38.717 1.00 52.81 268 ASP A CA 1
ATOM 2059 C C . ASP A 1 268 ? 12.864 24.354 39.683 1.00 52.81 268 ASP A C 1
ATOM 2061 O O . ASP A 1 268 ? 12.963 24.565 40.891 1.00 52.81 268 ASP A O 1
ATOM 2065 N N . GLU A 1 269 ? 13.051 23.153 39.145 1.00 63.38 269 GLU A N 1
ATOM 2066 C CA . GLU A 1 269 ? 13.921 22.150 39.749 1.00 63.38 269 GLU A CA 1
ATOM 2067 C C . GLU A 1 269 ? 14.890 21.696 38.654 1.00 63.38 269 GLU A C 1
ATOM 2069 O O . GLU A 1 269 ? 14.562 20.910 37.765 1.00 63.38 269 GLU A O 1
ATOM 2074 N N . GLU A 1 270 ? 16.071 22.319 38.681 1.00 57.16 270 GLU A N 1
ATOM 2075 C CA . GLU A 1 270 ? 17.297 21.810 38.077 1.00 57.16 270 GLU A CA 1
ATOM 2076 C C . GLU A 1 270 ? 17.570 20.418 38.655 1.00 57.16 270 GLU A C 1
ATOM 2078 O O . GLU A 1 270 ? 18.030 20.289 39.788 1.00 57.16 270 GLU A O 1
ATOM 2083 N N . GLU A 1 271 ? 17.321 19.372 37.875 1.00 57.47 271 GLU A N 1
ATOM 2084 C CA . GLU A 1 271 ? 17.884 18.053 38.142 1.00 57.47 271 GLU A CA 1
ATOM 2085 C C . GLU A 1 271 ? 18.810 17.719 36.974 1.00 57.47 271 GLU A C 1
ATOM 2087 O O . GLU A 1 271 ? 18.386 17.492 35.839 1.00 57.47 271 GLU A O 1
ATOM 2092 N N . GLY A 1 272 ? 20.110 17.843 37.244 1.00 50.09 272 GLY A N 1
ATOM 2093 C CA . GLY A 1 272 ? 21.169 17.640 36.272 1.00 50.09 272 GLY A CA 1
ATOM 2094 C C . GLY A 1 272 ? 21.154 16.212 35.748 1.00 50.09 272 GLY A C 1
ATOM 2095 O O . GLY A 1 272 ? 21.402 15.271 36.496 1.00 50.09 272 GLY A O 1
ATOM 2096 N N . SER A 1 273 ? 20.905 16.058 34.449 1.00 49.53 273 SER A N 1
ATOM 2097 C CA . SER A 1 273 ? 21.214 14.817 33.754 1.00 49.53 273 SER A CA 1
ATOM 2098 C C . SER A 1 273 ? 22.720 14.776 33.507 1.00 49.53 273 SER A C 1
ATOM 2100 O O . SER A 1 273 ? 23.247 15.438 32.612 1.00 49.53 273 SER A O 1
ATOM 2102 N N . GLU A 1 274 ? 23.393 14.038 34.376 1.00 58.69 274 GLU A N 1
ATOM 2103 C CA . GLU A 1 274 ? 24.724 13.477 34.201 1.00 58.69 274 GLU A CA 1
ATOM 2104 C C . GLU A 1 274 ? 24.755 12.721 32.865 1.00 58.69 274 GLU A C 1
ATOM 2106 O O . GLU A 1 274 ? 24.055 11.728 32.673 1.00 58.69 274 GLU A O 1
ATOM 2111 N N . TYR A 1 275 ? 25.474 13.279 31.892 1.00 52.19 275 TYR A N 1
ATOM 2112 C CA . TYR A 1 275 ? 25.713 12.632 30.610 1.00 52.19 275 TYR A CA 1
ATOM 2113 C C . TYR A 1 275 ? 26.737 11.530 30.871 1.00 52.19 275 TYR A C 1
ATOM 2115 O O . TYR A 1 275 ? 27.919 11.820 31.042 1.00 52.19 275 TYR A O 1
ATOM 2123 N N . GLU A 1 276 ? 26.274 10.287 30.988 1.00 61.56 276 GLU A N 1
ATOM 2124 C CA . GLU A 1 276 ? 27.162 9.133 30.918 1.00 61.56 276 GLU A CA 1
ATOM 2125 C C . GLU A 1 276 ? 27.687 9.046 29.481 1.00 61.56 276 GLU A C 1
ATOM 2127 O O . GLU A 1 276 ? 26.926 8.835 28.533 1.00 61.56 276 GLU A O 1
ATOM 2132 N N . ASP A 1 277 ? 28.988 9.294 29.338 1.00 57.41 277 ASP A N 1
ATOM 2133 C CA . ASP A 1 277 ? 29.773 8.993 28.149 1.00 57.41 277 ASP A CA 1
ATOM 2134 C C . ASP A 1 277 ? 29.602 7.496 27.841 1.00 57.41 277 ASP A C 1
ATOM 2136 O O . ASP A 1 277 ? 30.118 6.635 28.551 1.00 57.41 277 ASP A O 1
ATOM 2140 N N . VAL A 1 278 ? 28.804 7.182 26.819 1.00 63.22 278 VAL A N 1
ATOM 2141 C CA . VAL A 1 278 ? 28.674 5.817 26.307 1.00 63.22 278 VAL A CA 1
ATOM 2142 C C . VAL A 1 278 ? 29.869 5.580 25.395 1.00 63.22 278 VAL A C 1
ATOM 2144 O O . VAL A 1 278 ? 29.934 6.142 24.303 1.00 63.22 278 VAL A O 1
ATOM 2147 N N . ASP A 1 279 ? 30.814 4.783 25.885 1.00 57.47 279 ASP A N 1
ATOM 2148 C CA . ASP A 1 279 ? 31.975 4.305 25.143 1.00 57.47 279 ASP A CA 1
ATOM 2149 C C . ASP A 1 279 ? 31.530 3.667 23.810 1.00 57.47 279 ASP A C 1
ATOM 2151 O O . ASP A 1 279 ? 30.792 2.680 23.782 1.00 57.47 279 ASP A O 1
ATOM 2155 N N . GLU A 1 280 ? 31.966 4.264 22.696 1.00 58.50 280 GLU A N 1
ATOM 2156 C CA . GLU A 1 280 ? 31.765 3.800 21.314 1.00 58.50 280 GLU A CA 1
ATOM 2157 C C . GLU A 1 280 ? 32.731 2.655 20.951 1.00 58.50 280 GLU A C 1
ATOM 2159 O O . GLU A 1 280 ? 33.359 2.676 19.891 1.00 58.50 280 GLU A O 1
ATOM 2164 N N . ASP A 1 281 ? 32.870 1.653 21.817 1.00 63.50 281 ASP A N 1
ATOM 2165 C CA . ASP A 1 281 ? 33.745 0.509 21.561 1.00 63.50 281 ASP A CA 1
ATOM 2166 C C . ASP A 1 281 ? 32.932 -0.747 21.196 1.00 63.50 281 ASP A C 1
ATOM 2168 O O . ASP A 1 281 ? 31.953 -1.095 21.852 1.00 63.50 281 ASP A O 1
ATOM 2172 N N . GLU A 1 282 ? 33.406 -1.432 20.149 1.00 61.94 282 GLU A N 1
ATOM 2173 C CA . GLU A 1 282 ? 32.997 -2.760 19.652 1.00 61.94 282 GLU A CA 1
ATOM 2174 C C . GLU A 1 282 ? 31.796 -2.807 18.689 1.00 61.94 282 GLU A C 1
ATOM 2176 O O . GLU A 1 282 ? 30.793 -3.488 18.897 1.00 61.94 282 GLU A O 1
ATOM 2181 N N . ILE A 1 283 ? 31.962 -2.165 17.525 1.00 56.75 283 ILE A N 1
ATOM 2182 C CA . ILE A 1 283 ? 31.425 -2.744 16.285 1.00 56.75 283 ILE A CA 1
ATOM 2183 C C . ILE A 1 283 ? 32.283 -3.976 15.985 1.00 56.75 283 ILE A C 1
ATOM 2185 O O . ILE A 1 283 ? 33.394 -3.861 15.470 1.00 56.75 283 ILE A O 1
ATOM 2189 N N . ASP A 1 284 ? 31.774 -5.137 16.383 1.00 60.34 284 ASP A N 1
ATOM 2190 C CA . ASP A 1 284 ? 32.291 -6.442 15.986 1.00 60.34 284 ASP A CA 1
ATOM 2191 C C . ASP A 1 284 ? 32.066 -6.575 14.470 1.00 60.34 284 ASP A C 1
ATOM 2193 O O . ASP A 1 284 ? 30.940 -6.749 13.994 1.00 60.34 284 ASP A O 1
ATOM 2197 N N . GLU A 1 285 ? 33.131 -6.374 13.693 1.00 61.38 285 GLU A N 1
ATOM 2198 C CA . GLU A 1 285 ? 33.176 -6.687 12.266 1.00 61.38 285 GLU A CA 1
ATOM 2199 C C . GLU A 1 285 ? 33.169 -8.219 12.118 1.00 61.38 285 GLU A C 1
ATOM 2201 O O . GLU A 1 285 ? 34.197 -8.835 11.841 1.00 61.38 285 GLU A O 1
ATOM 2206 N N . GLU A 1 286 ? 32.016 -8.860 12.339 1.00 62.31 286 GLU A N 1
ATOM 2207 C CA . GLU A 1 286 ? 31.814 -10.236 11.885 1.00 62.31 286 GLU A CA 1
ATOM 2208 C C . GLU A 1 286 ? 31.795 -10.215 10.346 1.00 62.31 286 GLU A C 1
ATOM 2210 O O . GLU A 1 286 ? 30.824 -9.827 9.695 1.00 62.31 286 GLU A O 1
ATOM 2215 N N . GLU A 1 287 ? 32.949 -10.560 9.768 1.00 60.22 287 GLU A N 1
ATOM 2216 C CA . GLU A 1 287 ? 33.128 -10.937 8.370 1.00 60.22 287 GLU A CA 1
ATOM 2217 C C . GLU A 1 287 ? 32.173 -12.093 8.040 1.00 60.22 287 GLU A C 1
ATOM 2219 O O . GLU A 1 287 ? 32.480 -13.266 8.258 1.00 60.22 287 GLU A O 1
ATOM 2224 N N . ASP A 1 288 ? 31.005 -11.761 7.492 1.00 57.03 288 ASP A N 1
ATOM 2225 C CA . ASP A 1 288 ? 30.127 -12.728 6.844 1.00 57.03 288 ASP A CA 1
ATOM 2226 C C . ASP A 1 288 ? 30.838 -13.280 5.594 1.00 57.03 288 ASP A C 1
ATOM 2228 O O . ASP A 1 288 ? 30.770 -12.726 4.492 1.00 57.03 288 ASP A O 1
ATOM 2232 N N . GLU A 1 289 ? 31.568 -14.377 5.776 1.00 66.75 289 GLU A N 1
ATOM 2233 C CA . GLU A 1 289 ? 32.127 -15.208 4.715 1.00 66.75 289 GLU A CA 1
ATOM 2234 C C . GLU A 1 289 ? 30.964 -15.872 3.960 1.00 66.75 289 GLU A C 1
ATOM 2236 O O . GLU A 1 289 ? 30.477 -16.946 4.311 1.00 66.75 289 GLU A O 1
ATOM 2241 N N . TYR A 1 290 ? 30.454 -15.190 2.932 1.00 64.94 290 TYR A N 1
ATOM 2242 C CA . TYR A 1 290 ? 29.477 -15.761 2.010 1.00 64.94 290 TYR A CA 1
ATOM 2243 C C . TYR A 1 290 ? 30.159 -16.857 1.175 1.00 64.94 290 TYR A C 1
ATOM 2245 O O . TYR A 1 290 ? 30.714 -16.583 0.107 1.00 64.94 290 TYR A O 1
ATOM 2253 N N . GLU A 1 291 ? 30.107 -18.106 1.645 1.00 66.75 291 GLU A N 1
ATOM 2254 C CA . GLU A 1 291 ? 30.280 -19.287 0.796 1.00 66.75 291 GLU A CA 1
ATOM 2255 C C . GLU A 1 291 ? 29.155 -19.264 -0.252 1.00 66.75 291 GLU A C 1
ATOM 2257 O O . GLU A 1 291 ? 28.004 -19.606 0.014 1.00 66.75 291 GLU A O 1
ATOM 2262 N N . MET A 1 292 ? 29.468 -18.758 -1.449 1.00 66.69 292 MET A N 1
ATOM 2263 C CA . MET A 1 292 ? 28.612 -18.948 -2.613 1.00 66.69 292 MET A CA 1
ATOM 2264 C C . MET A 1 292 ? 28.646 -20.432 -2.963 1.00 66.69 292 MET A C 1
ATOM 2266 O O . MET A 1 292 ? 29.572 -20.888 -3.631 1.00 66.69 292 MET A O 1
ATOM 2270 N N . ASP A 1 293 ? 27.636 -21.164 -2.499 1.00 61.44 293 ASP A N 1
ATOM 2271 C CA . ASP A 1 293 ? 27.319 -22.490 -3.004 1.00 61.44 293 ASP A CA 1
ATOM 2272 C C . ASP A 1 293 ? 27.141 -22.383 -4.525 1.00 61.44 293 ASP A C 1
ATOM 2274 O O . ASP A 1 293 ? 26.206 -21.755 -5.034 1.00 61.44 293 ASP A O 1
ATOM 2278 N N . GLU A 1 294 ? 28.099 -22.956 -5.252 1.00 61.56 294 GLU A N 1
ATOM 2279 C CA . GLU A 1 294 ? 28.005 -23.243 -6.677 1.00 61.56 294 GLU A CA 1
ATOM 2280 C C . GLU A 1 294 ? 26.907 -24.298 -6.862 1.00 61.56 294 GLU A C 1
ATOM 2282 O O . GLU A 1 294 ? 27.184 -25.485 -7.005 1.00 61.56 294 GLU A O 1
ATOM 2287 N N . ASP A 1 295 ? 25.643 -23.874 -6.786 1.00 61.84 295 ASP A N 1
ATOM 2288 C CA . ASP A 1 295 ? 24.518 -24.751 -7.079 1.00 61.84 295 ASP A CA 1
ATOM 2289 C C . ASP A 1 295 ? 24.479 -24.969 -8.596 1.00 61.84 295 ASP A C 1
ATOM 2291 O O . ASP A 1 295 ? 24.204 -24.071 -9.405 1.00 61.84 295 ASP A O 1
ATOM 2295 N N . ASP A 1 296 ? 24.855 -26.195 -8.945 1.00 56.25 296 ASP A N 1
ATOM 2296 C CA . ASP A 1 296 ? 24.930 -26.774 -10.269 1.00 56.25 296 ASP A CA 1
ATOM 2297 C C . ASP A 1 296 ? 23.664 -26.475 -11.084 1.00 56.25 296 ASP A C 1
ATOM 2299 O O . ASP A 1 296 ? 22.550 -26.918 -10.794 1.00 56.25 296 ASP A O 1
ATOM 2303 N N . SER A 1 297 ? 23.857 -25.725 -12.164 1.00 56.28 297 SER A N 1
ATOM 2304 C CA . SER A 1 297 ? 22.831 -25.446 -13.163 1.00 56.28 297 SER A CA 1
ATOM 2305 C C . SER A 1 297 ? 22.626 -26.678 -14.052 1.00 56.28 297 SER A C 1
ATOM 2307 O O . SER A 1 297 ? 23.131 -26.758 -15.168 1.00 56.28 297 SER A O 1
ATOM 2309 N N . ASP A 1 298 ? 21.825 -27.627 -13.570 1.00 60.44 298 ASP A N 1
ATOM 2310 C CA . ASP A 1 298 ? 21.264 -28.752 -14.337 1.00 60.44 298 ASP A CA 1
ATOM 2311 C C . ASP A 1 298 ? 20.084 -28.320 -15.254 1.00 60.44 298 ASP A C 1
ATOM 2313 O O . ASP A 1 298 ? 19.105 -29.047 -15.438 1.00 60.44 298 ASP A O 1
ATOM 2317 N N . ASP A 1 299 ? 20.154 -27.136 -15.877 1.00 58.81 299 ASP A N 1
ATOM 2318 C CA . ASP A 1 299 ? 19.061 -26.586 -16.705 1.00 58.81 299 ASP A CA 1
ATOM 2319 C C . ASP A 1 299 ? 19.161 -26.915 -18.213 1.00 58.81 299 ASP A C 1
ATOM 2321 O O . ASP A 1 299 ? 18.296 -26.530 -19.006 1.00 58.81 299 ASP A O 1
ATOM 2325 N N . ASP A 1 300 ? 20.140 -27.716 -18.643 1.00 59.00 300 ASP A N 1
ATOM 2326 C CA . ASP A 1 300 ? 20.340 -28.036 -20.069 1.00 59.00 300 ASP A CA 1
ATOM 2327 C C . ASP A 1 300 ? 19.449 -29.177 -20.623 1.00 59.00 300 ASP A C 1
ATOM 2329 O O . ASP A 1 300 ? 19.571 -29.568 -21.789 1.00 59.00 300 ASP A O 1
ATOM 2333 N N . ALA A 1 301 ? 18.502 -29.722 -19.849 1.00 59.31 301 ALA A N 1
ATOM 2334 C CA . ALA A 1 301 ? 17.740 -30.908 -20.271 1.00 59.31 301 ALA A CA 1
ATOM 2335 C C . ALA A 1 301 ? 16.404 -30.645 -21.006 1.00 59.31 301 ALA A C 1
ATOM 2337 O O . ALA A 1 301 ? 15.817 -31.590 -21.539 1.00 59.31 301 ALA A O 1
ATOM 2338 N N . ILE A 1 302 ? 15.903 -29.405 -21.103 1.00 57.84 302 ILE A N 1
ATOM 2339 C CA . ILE A 1 302 ? 14.543 -29.130 -21.629 1.00 57.84 302 ILE A CA 1
ATOM 2340 C C . ILE A 1 302 ? 14.557 -28.367 -22.967 1.00 57.84 302 ILE A C 1
ATOM 2342 O O . ILE A 1 302 ? 13.811 -27.414 -23.161 1.00 57.84 302 ILE A O 1
ATOM 2346 N N . ILE A 1 303 ? 15.375 -28.770 -23.947 1.00 54.12 303 ILE A N 1
ATOM 2347 C CA . ILE A 1 303 ? 15.234 -28.267 -25.339 1.00 54.12 303 ILE A CA 1
ATOM 2348 C C . ILE A 1 303 ? 15.355 -29.391 -26.382 1.00 54.12 303 ILE A C 1
ATOM 2350 O O . ILE A 1 303 ? 15.917 -29.195 -27.454 1.00 54.12 303 ILE A O 1
ATOM 2354 N N . ASN A 1 304 ? 14.822 -30.590 -26.117 1.00 53.25 304 ASN A N 1
ATOM 2355 C CA . ASN A 1 304 ? 14.817 -31.644 -27.147 1.00 53.25 304 ASN A CA 1
ATOM 2356 C C . ASN A 1 304 ? 13.494 -32.382 -27.387 1.00 53.25 304 ASN A C 1
ATOM 2358 O O . ASN A 1 304 ? 13.447 -33.244 -28.261 1.00 53.25 304 ASN A O 1
ATOM 2362 N N . GLU A 1 305 ? 12.396 -32.022 -26.714 1.00 54.56 305 GLU A N 1
ATOM 2363 C CA . GLU A 1 305 ? 11.121 -32.740 -26.903 1.00 54.56 305 GLU A CA 1
ATOM 2364 C C . GLU A 1 305 ? 10.119 -32.038 -27.843 1.00 54.56 305 GLU A C 1
ATOM 2366 O O . GLU A 1 305 ? 9.172 -32.661 -28.312 1.00 54.56 305 GLU A O 1
ATOM 2371 N N . TYR A 1 306 ? 10.344 -30.775 -28.227 1.00 53.31 306 TYR A N 1
ATOM 2372 C CA . TYR A 1 306 ? 9.382 -30.037 -29.068 1.00 53.31 306 TYR A CA 1
ATOM 2373 C C . TYR A 1 306 ? 9.618 -30.100 -30.589 1.00 53.31 306 TYR A C 1
ATOM 2375 O O . TYR A 1 306 ? 8.799 -29.583 -31.347 1.00 53.31 306 TYR A O 1
ATOM 2383 N N . LEU A 1 307 ? 10.684 -30.750 -31.075 1.00 54.91 307 LEU A N 1
ATOM 2384 C CA . LEU A 1 307 ? 10.996 -30.804 -32.517 1.00 54.91 307 LEU A CA 1
ATOM 2385 C C . LEU A 1 307 ? 10.611 -32.113 -33.228 1.00 54.91 307 LEU A C 1
ATOM 2387 O O . LEU A 1 307 ? 10.713 -32.182 -34.452 1.00 54.91 307 LEU A O 1
ATOM 2391 N N . THR A 1 308 ? 10.115 -33.133 -32.525 1.00 56.56 308 THR A N 1
ATOM 2392 C CA . THR A 1 308 ? 9.756 -34.429 -33.141 1.00 56.56 308 THR A CA 1
ATOM 2393 C C . THR A 1 308 ? 8.262 -34.614 -33.421 1.00 56.56 308 THR A C 1
ATOM 2395 O O . THR A 1 308 ? 7.896 -35.566 -34.105 1.00 56.56 308 THR A O 1
ATOM 2398 N N . ALA A 1 309 ? 7.392 -33.691 -33.000 1.00 52.94 309 ALA A N 1
ATOM 2399 C CA . ALA A 1 309 ? 5.941 -33.820 -33.197 1.00 52.94 309 ALA A CA 1
ATOM 2400 C C . ALA A 1 309 ? 5.402 -33.267 -34.537 1.00 52.94 309 ALA A C 1
ATOM 2402 O O . ALA A 1 309 ? 4.209 -33.384 -34.798 1.00 52.94 309 ALA A O 1
ATOM 2403 N N . SER A 1 310 ? 6.249 -32.701 -35.405 1.00 51.31 310 SER A N 1
ATOM 2404 C CA . SER A 1 310 ? 5.806 -32.079 -36.672 1.00 51.31 310 SER A CA 1
ATOM 2405 C C . SER A 1 310 ? 6.078 -32.909 -37.936 1.00 51.31 310 SER A C 1
ATOM 2407 O O . SER A 1 310 ? 5.931 -32.383 -39.034 1.00 51.31 310 SER A O 1
ATOM 2409 N N . ASN A 1 311 ? 6.467 -34.184 -37.815 1.00 48.47 311 ASN A N 1
ATOM 2410 C CA . ASN A 1 311 ? 6.766 -35.061 -38.961 1.00 48.47 311 ASN A CA 1
ATOM 2411 C C . ASN A 1 311 ? 6.130 -36.461 -38.838 1.00 48.47 311 ASN A C 1
ATOM 2413 O O . ASN A 1 311 ? 6.819 -37.468 -38.988 1.00 48.47 311 ASN A O 1
ATOM 2417 N N . ASN A 1 312 ? 4.821 -36.529 -38.583 1.00 47.81 312 ASN A N 1
ATOM 2418 C CA . ASN A 1 312 ? 4.004 -37.709 -38.894 1.00 47.81 312 ASN A CA 1
ATOM 2419 C C . ASN A 1 312 ? 2.563 -37.317 -39.220 1.00 47.81 312 ASN A C 1
ATOM 2421 O O . ASN A 1 312 ? 1.980 -36.543 -38.431 1.00 47.81 312 ASN A O 1
#

Foldseek 3Di:
DDDDDDDDDDDDDDDDDDDDDDDDDDPDPPPPPPPPPDDPPDPDDDDDDPPPDPPVVVVVVVVVVVVVVVVVVVVVVVVVVVVVVVVVVVVVVVVVVVVVVVVVVVVVVVVVVVVVVVVVVVVVVVVVVVVVVVVVVVVVVVVVVVVVVVVVVVLVVVLLQVQAAPQPRHGQPWWFAFPPVRDIHHPVRQVVQQDADPPDDRDFRADPPPGDGGDDTGDGPPPVVNVVSVVVSVVVVVVVPDPPPPPPDDPPPPPPDDDPDPDDDDDDDDDDDDPDPDDPDDPPPPPPPPPPPPPDDPPPPPDDPPPPPPPD

pLDDT: mean 75.61, std 18.96, range [42.56, 98.56]

Organism: NCBI:txid97359